Protein AF-A0A948WPV3-F1 (afdb_monomer)

Nearest PDB structures (foldseek):
  2olt-assembly2_A  TM=4.170E-01  e=4.384E+00  Shewanella oneidensis MR-1
  5ecf-assembly1_A  TM=3.163E-01  e=2.430E+00  Talaromyces marneffei PM1

Solvent-accessible surface area (backbone atoms only — not comparable to full-atom values): 19508 Å² total; per-residue (Å²): 136,88,86,90,82,91,84,85,91,80,91,82,87,90,84,83,90,87,88,86,89,85,87,89,80,89,80,90,82,91,86,89,85,90,83,78,91,76,59,74,67,59,58,54,51,53,50,52,51,53,50,50,51,52,51,52,53,50,49,48,50,52,52,52,52,50,51,57,51,49,56,49,52,53,47,45,52,52,51,38,49,50,50,51,32,51,45,50,50,40,48,29,60,67,26,31,45,51,50,52,32,55,47,58,44,75,39,75,49,75,80,59,49,75,70,51,47,54,53,54,48,51,53,34,33,54,50,30,48,50,46,37,49,56,57,73,68,51,76,72,50,84,85,42,50,70,22,48,57,33,45,50,51,24,37,46,32,41,30,52,29,46,46,53,39,60,69,34,44,72,46,35,65,49,74,62,71,64,10,56,50,30,27,46,51,44,16,54,36,42,48,31,28,48,48,20,34,48,39,31,65,73,41,17,49,50,44,50,48,49,49,32,56,77,69,70,55,75,95,76,80,77,63,84,73,64,46,54,92,53,77,62,50,53,36,38,52,46,45,17,47,31,66,59,42,68,57,62,69,96,59,79,78,74,87,74,51,75,52,70,44,79,74,48,41,25,48,70,94,41,73,59,59,65,86,90,52,86,75,84,77,92,78,67,85,88,68,58,74,48,68,35,34,29,27,73,14,76,46,69,47,61,65,45,74,49,71,49,76,48,73,52,92,100,51,80,68,47,77,51,78,49,73,40,58,64,42,48,49,70,36,75,93

Foldseek 3Di:
DDDDDDDDDDDDDDDDDDDDDDDDDDDDDDDDDDDDDDPPVVVVVVVVVVVVVVVVVVVCVVVVVVVVVLVVLLVLLQVLLVLLQVLQCCCQPVQLVVLVCLLQVVDPDVVPDLVVSLVSLVVSLVSLVVSLVSLVPRPARPQLVQLSVLSNLLSVLSSVLSVLLSVLLVQLLDDDPSVLVSLLVNLVSLVSQVVSLCSCVVTNQVSSVVVCVVSVNDDDDRHHHHSRPDPVSNDSQSSCVSSLHRPPPPDPDPPWDWDKDWPWKDKAPFTDDDPPDDDDDDDDPPIDIDIKMWTQIPAKDAQDKDKDWDDDVPDDIDIDIDTDGIHGHGRMD

Structure (mmCIF, N/CA/C/O backbone):
data_AF-A0A948WPV3-F1
#
_entry.id   AF-A0A948WPV3-F1
#
loop_
_atom_site.group_PDB
_atom_site.id
_atom_site.type_symbol
_atom_site.label_atom_id
_atom_site.label_alt_id
_atom_site.label_comp_id
_atom_site.label_asym_id
_atom_site.label_entity_id
_atom_site.label_seq_id
_atom_site.pdbx_PDB_ins_code
_atom_site.Cartn_x
_atom_site.Cartn_y
_atom_site.Cartn_z
_atom_site.occupancy
_atom_site.B_iso_or_equiv
_atom_site.auth_seq_id
_atom_site.auth_comp_id
_atom_site.auth_asym_id
_atom_site.auth_atom_id
_atom_site.pdbx_PDB_model_num
ATOM 1 N N . MET A 1 1 ? 52.196 40.355 58.216 1.00 42.22 1 MET A N 1
ATOM 2 C CA . MET A 1 1 ? 51.216 41.417 58.506 1.00 42.22 1 MET A CA 1
ATOM 3 C C . MET A 1 1 ? 49.856 40.768 58.689 1.00 42.22 1 MET A C 1
ATOM 5 O O . MET A 1 1 ? 49.489 39.931 57.879 1.00 42.22 1 MET A O 1
ATOM 9 N N . SER A 1 2 ? 49.205 41.126 59.789 1.00 43.62 2 SER A N 1
ATOM 10 C CA . SER A 1 2 ? 47.799 40.942 60.186 1.00 43.62 2 SER A CA 1
ATOM 11 C C . SER A 1 2 ? 46.820 41.495 59.115 1.00 43.62 2 SER A C 1
ATOM 13 O O . SER A 1 2 ? 47.286 42.209 58.234 1.00 43.62 2 SER A O 1
ATOM 15 N N . PHE A 1 3 ? 45.499 41.281 59.076 1.00 45.06 3 PHE A N 1
ATOM 16 C CA . PHE A 1 3 ? 44.446 41.107 60.091 1.00 45.06 3 PHE A CA 1
ATOM 17 C C . PHE A 1 3 ? 43.184 40.488 59.417 1.00 45.06 3 PHE A C 1
ATOM 19 O O . PHE A 1 3 ? 43.083 40.488 58.193 1.00 45.06 3 PHE A O 1
ATOM 26 N N . PHE A 1 4 ? 42.273 39.976 60.249 1.00 52.91 4 PHE A N 1
ATOM 27 C CA . PHE A 1 4 ? 41.043 39.195 60.013 1.00 52.91 4 PHE A CA 1
ATOM 28 C C . PHE A 1 4 ? 39.819 39.959 59.454 1.00 52.91 4 PHE A C 1
ATOM 30 O O . PHE A 1 4 ? 39.732 41.168 59.649 1.00 52.91 4 PHE A O 1
ATOM 37 N N . ASP A 1 5 ? 38.879 39.206 58.855 1.00 53.09 5 ASP A N 1
ATOM 38 C CA . ASP A 1 5 ? 37.412 39.183 59.133 1.00 53.09 5 ASP A CA 1
ATOM 39 C C . ASP A 1 5 ? 36.814 37.973 58.350 1.00 53.09 5 ASP A C 1
ATOM 41 O O . ASP A 1 5 ? 36.962 37.922 57.127 1.00 53.09 5 ASP A O 1
ATOM 45 N N . ASP A 1 6 ? 36.510 36.820 58.977 1.00 51.66 6 ASP A N 1
ATOM 46 C CA . ASP A 1 6 ? 35.225 36.376 59.599 1.00 51.66 6 ASP A CA 1
ATOM 47 C C . ASP A 1 6 ? 33.995 36.526 58.668 1.00 51.66 6 ASP A C 1
ATOM 49 O O . ASP A 1 6 ? 33.767 37.594 58.115 1.00 51.66 6 ASP A O 1
ATOM 53 N N . ASP A 1 7 ? 33.096 35.563 58.417 1.00 54.47 7 ASP A N 1
ATOM 54 C CA . ASP A 1 7 ? 32.836 34.174 58.849 1.00 54.47 7 ASP A CA 1
ATOM 55 C C . ASP A 1 7 ? 31.730 33.616 57.880 1.00 54.47 7 ASP A C 1
ATOM 57 O O . ASP A 1 7 ? 31.002 34.423 57.282 1.00 54.47 7 ASP A O 1
ATOM 61 N N . PRO A 1 8 ? 31.548 32.294 57.652 1.00 55.16 8 PRO A N 1
ATOM 62 C CA . PRO A 1 8 ? 30.578 31.752 56.689 1.00 55.16 8 PRO A CA 1
ATOM 63 C C . PRO A 1 8 ? 29.197 31.441 57.306 1.00 55.16 8 PRO A C 1
ATOM 65 O O . PRO A 1 8 ? 29.086 30.982 58.438 1.00 55.16 8 PRO A O 1
ATOM 68 N N . THR A 1 9 ? 28.115 31.631 56.538 1.00 55.09 9 THR A N 1
ATOM 69 C CA . THR A 1 9 ? 26.740 31.333 56.986 1.00 55.09 9 THR A CA 1
ATOM 70 C C . THR A 1 9 ? 26.322 29.887 56.695 1.00 55.09 9 THR A C 1
ATOM 72 O O . THR A 1 9 ? 26.228 29.453 55.547 1.00 55.09 9 THR A O 1
ATOM 75 N N . GLU A 1 10 ? 26.062 29.162 57.786 1.00 49.12 10 GLU A N 1
ATOM 76 C CA . GLU A 1 10 ? 25.533 27.799 57.877 1.00 49.12 10 GLU A CA 1
ATOM 77 C C . GLU A 1 10 ? 24.000 27.697 57.724 1.00 49.12 10 GLU A C 1
ATOM 79 O O . GLU A 1 10 ? 23.241 28.659 57.844 1.00 49.12 10 GLU A O 1
ATOM 84 N N . ILE A 1 11 ? 23.572 26.456 57.482 1.00 49.47 11 ILE A N 1
ATOM 85 C CA . ILE A 1 11 ? 22.208 25.937 57.336 1.00 49.47 11 ILE A CA 1
ATOM 86 C C . ILE A 1 11 ? 21.489 25.884 58.696 1.00 49.47 11 ILE A C 1
ATOM 88 O O . ILE A 1 11 ? 22.010 25.297 59.642 1.00 49.47 11 ILE A O 1
ATOM 92 N N . THR A 1 12 ? 20.232 26.345 58.761 1.00 54.16 12 THR A N 1
ATOM 93 C CA . THR A 1 12 ? 19.400 26.247 59.979 1.00 54.16 12 THR A CA 1
ATOM 94 C C . THR A 1 12 ? 18.030 25.605 59.708 1.00 54.16 12 THR A C 1
ATOM 96 O O . THR A 1 12 ? 17.251 26.140 58.917 1.00 54.16 12 THR A O 1
ATOM 99 N N . PRO A 1 13 ? 17.666 24.502 60.393 1.00 57.12 13 PRO A N 1
ATOM 100 C CA . PRO A 1 13 ? 16.287 24.025 60.533 1.00 57.12 13 PRO A CA 1
ATOM 101 C C . PRO A 1 13 ? 15.665 24.505 61.863 1.00 57.12 13 PRO A C 1
ATOM 103 O O . PRO A 1 13 ? 16.404 24.744 62.819 1.00 57.12 13 PRO A O 1
ATOM 106 N N . PRO A 1 14 ? 14.323 24.565 61.999 1.00 63.50 14 PRO A N 1
ATOM 107 C CA . PRO A 1 14 ? 13.728 24.571 63.343 1.00 63.50 14 PRO A CA 1
ATOM 108 C C . PRO A 1 14 ? 12.709 23.436 63.636 1.00 63.50 14 PRO A C 1
ATOM 110 O O . PRO A 1 14 ? 11.985 23.000 62.735 1.00 63.50 14 PRO A O 1
ATOM 113 N N . PRO A 1 15 ? 12.612 22.965 64.906 1.00 50.34 15 PRO A N 1
ATOM 114 C CA . PRO A 1 15 ? 11.778 21.835 65.329 1.00 50.34 15 PRO A CA 1
ATOM 115 C C . PRO A 1 15 ? 10.502 22.186 66.149 1.00 50.34 15 PRO A C 1
ATOM 117 O O . PRO A 1 15 ? 10.288 23.303 66.600 1.00 50.34 15 PRO A O 1
ATOM 120 N N . ARG A 1 16 ? 9.680 21.131 66.318 1.00 49.19 16 ARG A N 1
ATOM 121 C CA . ARG A 1 16 ? 8.534 20.768 67.209 1.00 49.19 16 ARG A CA 1
ATOM 122 C C . ARG A 1 16 ? 7.940 21.719 68.297 1.00 49.19 16 ARG A C 1
ATOM 124 O O . ARG A 1 16 ? 8.638 22.204 69.171 1.00 49.19 16 ARG A O 1
ATOM 131 N N . LYS A 1 17 ? 6.583 21.732 68.301 1.00 44.31 17 LYS A N 1
ATOM 132 C CA . LYS A 1 17 ? 5.504 21.896 69.341 1.00 44.31 17 LYS A CA 1
ATOM 133 C C . LYS A 1 17 ? 5.849 22.307 70.795 1.00 44.31 17 LYS A C 1
ATOM 135 O O . LYS A 1 17 ? 6.720 21.692 71.398 1.00 44.31 17 LYS A O 1
ATOM 140 N N . PRO A 1 18 ? 4.984 23.134 71.439 1.00 50.62 18 PRO A N 1
ATOM 141 C CA . PRO A 1 18 ? 4.143 22.669 72.584 1.00 50.62 18 PRO A CA 1
ATOM 142 C C . PRO A 1 18 ? 2.747 23.380 72.680 1.00 50.62 18 PRO A C 1
ATOM 144 O O . PRO A 1 18 ? 2.559 24.446 72.114 1.00 50.62 18 PRO A O 1
ATOM 147 N N . ALA A 1 19 ? 1.644 22.761 73.139 1.00 41.91 19 ALA A N 1
ATOM 148 C CA . ALA A 1 19 ? 1.075 22.615 74.503 1.00 41.91 19 ALA A CA 1
ATOM 149 C C . ALA A 1 19 ? -0.280 23.355 74.688 1.00 41.91 19 ALA A C 1
ATOM 151 O O . ALA A 1 19 ? -0.564 24.374 74.073 1.00 41.91 19 ALA A O 1
ATOM 152 N N . ARG A 1 20 ? -1.135 22.757 75.527 1.00 48.97 20 ARG A N 1
ATOM 153 C CA . ARG A 1 20 ? -2.556 23.043 75.820 1.00 48.97 20 ARG A CA 1
ATOM 154 C C . ARG A 1 20 ? -2.728 24.092 76.934 1.00 48.97 20 ARG A C 1
ATOM 156 O O . ARG A 1 20 ? -1.905 24.097 77.845 1.00 48.97 20 ARG A O 1
ATOM 163 N N . PRO A 1 21 ? -3.872 24.806 76.997 1.00 51.94 21 PRO A N 1
ATOM 164 C CA . PR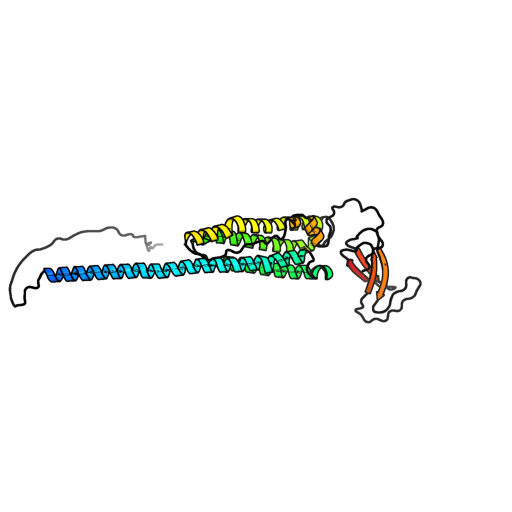O A 1 21 ? -4.414 25.220 78.300 1.00 51.94 21 PRO A CA 1
ATOM 165 C C . PRO A 1 21 ? -5.897 24.879 78.552 1.00 51.94 21 PRO A C 1
ATOM 167 O O . PRO A 1 21 ? -6.671 24.548 77.654 1.00 51.94 21 PRO A O 1
ATOM 170 N N . ARG A 1 22 ? -6.235 24.909 79.849 1.00 46.41 22 ARG A N 1
ATOM 171 C CA . ARG A 1 22 ? -7.498 24.554 80.521 1.00 46.41 22 ARG A CA 1
ATOM 172 C C . ARG A 1 22 ? -8.467 25.748 80.658 1.00 46.41 22 ARG A C 1
ATOM 174 O O . ARG A 1 22 ? -8.066 26.901 80.649 1.00 46.41 22 ARG A O 1
ATOM 181 N N . ARG A 1 23 ? -9.732 25.373 80.871 1.00 43.59 23 ARG A N 1
ATOM 182 C CA . ARG A 1 23 ? -10.968 26.104 81.233 1.00 43.59 23 ARG A CA 1
ATOM 183 C C . ARG A 1 23 ? -10.890 27.004 82.489 1.00 43.59 23 ARG A C 1
ATOM 185 O O . ARG A 1 23 ? -10.168 26.644 83.415 1.00 43.59 23 ARG A O 1
ATOM 192 N N . PRO A 1 24 ? -11.801 27.994 82.608 1.00 44.75 24 PRO A N 1
ATOM 193 C CA . PRO A 1 24 ? -12.445 28.344 83.883 1.00 44.75 24 PRO A CA 1
ATOM 194 C C . PRO A 1 24 ? -13.995 28.304 83.836 1.00 44.75 24 PRO A C 1
ATOM 196 O O . PRO A 1 24 ? -14.602 28.114 82.780 1.00 44.75 24 PRO A O 1
ATOM 199 N N . ALA A 1 25 ? -14.622 28.396 85.014 1.00 43.78 25 ALA A N 1
ATOM 200 C CA . ALA A 1 25 ? -16.044 28.173 85.303 1.00 43.78 25 ALA A CA 1
ATOM 201 C C . ALA A 1 25 ? -16.704 29.374 86.026 1.00 43.78 25 ALA A C 1
ATOM 203 O O . ALA A 1 25 ? -15.992 30.061 86.747 1.00 43.78 25 ALA A O 1
ATOM 204 N N . ALA A 1 26 ? -18.045 29.484 85.879 1.00 39.28 26 ALA A N 1
ATOM 205 C CA . ALA A 1 26 ? -19.067 30.223 86.674 1.00 39.28 26 ALA A CA 1
ATOM 206 C C . ALA A 1 26 ? -18.908 31.773 86.780 1.00 39.28 26 ALA A C 1
ATOM 208 O O . ALA A 1 26 ? -17.809 32.268 86.608 1.00 39.28 26 ALA A O 1
ATOM 209 N N . GLU A 1 27 ? -19.907 32.649 86.995 1.00 37.81 27 GLU A N 1
ATOM 210 C CA . GLU A 1 27 ? -21.271 32.589 87.561 1.00 37.81 27 GLU A CA 1
ATOM 211 C C . GLU A 1 27 ? -22.041 33.926 87.276 1.00 37.81 27 GLU A C 1
ATOM 213 O O . GLU A 1 27 ? -21.379 34.929 87.032 1.00 37.81 27 GLU A O 1
ATOM 218 N N . SER A 1 28 ? -23.396 33.890 87.306 1.00 40.31 28 SER A N 1
ATOM 219 C CA . SER A 1 28 ? -24.445 34.938 87.583 1.00 40.31 28 SER A CA 1
ATOM 220 C C . SER A 1 28 ? -24.371 36.367 86.947 1.00 40.31 28 SER A C 1
ATOM 222 O O . SER A 1 28 ? -23.320 36.973 86.853 1.00 40.31 28 SER A O 1
ATOM 224 N N . THR A 1 29 ? -25.436 37.069 86.491 1.00 35.75 29 THR A N 1
ATOM 225 C CA . THR A 1 29 ? -26.763 37.356 87.098 1.00 35.75 29 THR A CA 1
ATOM 226 C C . THR A 1 29 ? -27.734 38.075 86.102 1.00 35.75 29 THR A C 1
ATOM 228 O O . THR A 1 29 ? -27.287 38.880 85.295 1.00 35.75 29 THR A O 1
ATOM 231 N N . ALA A 1 30 ? -29.044 37.763 86.203 1.00 39.53 30 ALA A N 1
ATOM 232 C CA . ALA A 1 30 ? -30.334 38.409 85.800 1.00 39.53 30 ALA A CA 1
ATOM 233 C C . ALA A 1 30 ? -30.395 39.678 84.892 1.00 39.53 30 ALA A C 1
ATOM 235 O O . ALA A 1 30 ? -29.709 40.659 85.138 1.00 39.53 30 ALA A O 1
ATOM 236 N N . THR A 1 31 ? -31.268 39.800 83.872 1.00 37.97 31 THR A N 1
ATOM 237 C CA . THR A 1 31 ? -32.741 40.090 83.868 1.00 37.97 31 THR A CA 1
ATOM 238 C C . THR A 1 31 ? -33.148 40.222 82.369 1.00 37.97 31 THR A C 1
ATOM 240 O O . THR A 1 31 ? -32.361 40.765 81.608 1.00 37.97 31 THR A O 1
ATOM 243 N N . GLY A 1 32 ? -34.205 39.660 81.760 1.00 35.03 32 GLY A N 1
ATOM 244 C CA . GLY A 1 32 ? -35.658 39.773 81.955 1.00 35.03 32 GLY A CA 1
ATOM 245 C C . GLY A 1 32 ? -36.320 40.162 80.599 1.00 35.03 32 GLY A C 1
ATOM 246 O O . GLY A 1 32 ? -35.817 41.069 79.951 1.00 35.03 32 GLY A O 1
ATOM 247 N N . SER A 1 33 ? -37.428 39.498 80.199 1.00 34.88 33 SER A N 1
ATOM 248 C CA . SER A 1 33 ? -38.438 39.881 79.162 1.00 34.88 33 SER A CA 1
ATOM 249 C C . SER A 1 33 ? -38.627 38.967 77.921 1.00 34.88 33 SER A C 1
ATOM 251 O O . SER A 1 33 ? -38.074 39.213 76.856 1.00 34.88 33 SER A O 1
ATOM 253 N N . GLY A 1 34 ? -39.525 37.975 78.058 1.00 41.72 34 GLY A N 1
ATOM 254 C CA . GLY A 1 34 ? -40.727 37.801 77.213 1.00 41.72 34 GLY A CA 1
ATOM 255 C C . GLY A 1 34 ? -40.613 37.304 75.761 1.00 41.72 34 GLY A C 1
ATOM 256 O O . GLY A 1 34 ? -40.382 38.093 74.854 1.00 41.72 34 GLY A O 1
ATOM 257 N N . GLY A 1 35 ? -40.972 36.033 75.519 1.00 37.69 35 GLY A N 1
ATOM 258 C CA . GLY A 1 35 ? -41.381 35.569 74.183 1.00 37.69 35 GLY A CA 1
ATOM 259 C C . GLY A 1 35 ? -41.477 34.047 74.010 1.00 37.69 35 GLY A C 1
ATOM 260 O O . GLY A 1 35 ? -40.490 33.433 73.643 1.00 37.69 35 GLY A O 1
ATOM 261 N N . ALA A 1 36 ? -42.673 33.494 74.269 1.00 54.22 36 ALA A N 1
ATOM 262 C CA . ALA A 1 36 ? -43.286 32.221 73.821 1.00 54.22 36 ALA A CA 1
ATOM 263 C C . ALA A 1 36 ? -42.457 30.901 73.744 1.00 54.22 36 ALA A C 1
ATOM 265 O O . ALA A 1 36 ? -41.380 30.855 73.154 1.00 54.22 36 ALA A O 1
ATOM 266 N N . PRO A 1 37 ? -42.997 29.753 74.216 1.00 45.03 37 PRO A N 1
ATOM 267 C CA . PRO A 1 37 ? -42.363 28.457 73.993 1.00 45.03 37 PRO A CA 1
ATOM 268 C C . PRO A 1 37 ? -42.519 28.055 72.517 1.00 45.03 37 PRO A C 1
ATOM 270 O O . PRO A 1 37 ? -43.603 27.693 72.072 1.00 45.03 37 PRO A O 1
ATOM 273 N N . ALA A 1 38 ? -41.435 28.107 71.742 1.00 51.59 38 ALA A N 1
ATOM 274 C CA . ALA A 1 38 ? -41.389 27.438 70.448 1.00 51.59 38 ALA A CA 1
ATOM 275 C C . ALA A 1 38 ? -41.248 25.927 70.677 1.00 51.59 38 ALA A C 1
ATOM 277 O O . ALA A 1 38 ? -40.243 25.443 71.207 1.00 51.59 38 ALA A O 1
ATOM 278 N N . ASP A 1 39 ? -42.280 25.194 70.273 1.00 51.50 39 ASP A N 1
ATOM 279 C CA . ASP A 1 39 ? -42.344 23.741 70.243 1.00 51.50 39 ASP A CA 1
ATOM 280 C C . ASP A 1 39 ? -41.069 23.117 69.654 1.00 51.50 39 ASP A C 1
ATOM 282 O O . ASP A 1 39 ? -40.775 23.220 68.458 1.00 51.50 39 ASP A O 1
ATOM 286 N N . LYS A 1 40 ? -40.322 22.384 70.490 1.00 54.19 40 LYS A N 1
ATOM 287 C CA . LYS A 1 40 ? -39.132 21.607 70.086 1.00 54.19 40 LYS A CA 1
ATOM 288 C C . LYS A 1 40 ? -39.444 20.565 68.994 1.00 54.19 40 LYS A C 1
ATOM 290 O O . LYS A 1 40 ? -38.523 20.073 68.339 1.00 54.19 40 LYS A O 1
ATOM 295 N N . SER A 1 41 ? -40.721 20.247 68.769 1.00 52.19 41 SER A N 1
ATOM 296 C CA . SER A 1 41 ? -41.210 19.358 67.709 1.00 52.19 41 SER A CA 1
ATOM 297 C C . SER A 1 41 ? -41.248 20.021 66.322 1.00 52.19 41 SER A C 1
ATOM 299 O O . SER A 1 41 ? -40.977 19.346 65.327 1.00 52.19 41 SER A O 1
ATOM 301 N N . GLN A 1 42 ? -41.475 21.338 66.213 1.00 50.12 42 GLN A N 1
ATOM 302 C CA . GLN A 1 42 ? -41.494 22.031 64.913 1.00 50.12 42 GLN A CA 1
ATOM 303 C C . GLN A 1 42 ? -40.085 22.294 64.356 1.00 50.12 42 GLN A C 1
ATOM 305 O O . GLN A 1 42 ? -39.874 22.197 63.146 1.00 50.12 42 GLN A O 1
ATOM 310 N N . ALA A 1 43 ? -39.094 22.549 65.217 1.00 55.53 43 ALA A N 1
ATOM 311 C CA . ALA A 1 43 ? -37.708 22.771 64.790 1.00 55.53 43 ALA A CA 1
ATOM 312 C C . ALA A 1 43 ? -37.041 21.494 64.237 1.00 55.53 43 ALA A C 1
ATOM 314 O O . ALA A 1 43 ? -36.371 21.547 63.205 1.00 55.53 43 ALA A O 1
ATOM 315 N N . ARG A 1 44 ? -37.285 20.329 64.860 1.00 59.31 44 ARG A N 1
ATOM 316 C CA . ARG A 1 44 ? -36.784 19.031 64.362 1.00 59.31 44 ARG A CA 1
ATOM 317 C C . ARG A 1 44 ? -37.462 18.601 63.062 1.00 59.31 44 ARG A C 1
ATOM 319 O O . ARG A 1 44 ? -36.798 18.053 62.189 1.00 59.31 44 ARG A O 1
ATOM 326 N N . THR A 1 45 ? -38.749 18.906 62.899 1.00 61.16 45 THR A N 1
ATOM 327 C CA . THR A 1 45 ? -39.490 18.605 61.663 1.00 61.16 45 THR A CA 1
ATOM 328 C C . THR A 1 45 ? -38.990 19.457 60.491 1.00 61.16 45 THR A C 1
ATOM 330 O O . THR A 1 45 ? -38.772 18.936 59.401 1.00 61.16 45 THR A O 1
ATOM 333 N N . ARG A 1 46 ? -38.692 20.746 60.714 1.00 59.69 46 ARG A N 1
ATOM 334 C CA . ARG A 1 46 ? -38.074 21.611 59.689 1.00 59.69 46 ARG A CA 1
ATOM 335 C C . ARG A 1 46 ? -36.631 21.210 59.361 1.00 59.69 46 ARG A C 1
ATOM 337 O O . ARG A 1 46 ? -36.244 21.285 58.199 1.00 59.69 46 ARG A O 1
ATOM 344 N N . GLN A 1 47 ? -35.859 20.727 60.339 1.00 59.41 47 GLN A N 1
ATOM 345 C CA . GLN A 1 47 ? -34.525 20.160 60.093 1.00 59.41 47 GLN A CA 1
ATOM 346 C C . GLN A 1 47 ? -34.571 18.852 59.290 1.00 59.41 47 GLN A C 1
ATOM 348 O O . GLN A 1 47 ? -33.736 18.665 58.410 1.00 59.41 47 GLN A O 1
ATOM 353 N N . LEU A 1 48 ? -35.553 17.978 59.534 1.00 60.91 48 LEU A N 1
ATOM 354 C CA . LEU A 1 48 ? -35.743 16.748 58.754 1.00 60.91 48 LEU A CA 1
ATOM 355 C C . LEU A 1 48 ? -36.138 17.036 57.299 1.00 60.91 48 LEU A C 1
ATOM 357 O O . LEU A 1 48 ? -35.603 16.408 56.389 1.00 60.91 48 LEU A O 1
ATOM 361 N N . ILE A 1 49 ? -37.011 18.021 57.066 1.00 68.38 49 ILE A N 1
ATOM 362 C CA . ILE A 1 49 ? -37.405 18.438 55.710 1.00 68.38 49 ILE A CA 1
ATOM 363 C C . ILE A 1 49 ? -36.220 19.077 54.969 1.00 68.38 49 ILE A C 1
ATOM 365 O O . ILE A 1 49 ? -35.960 18.726 53.821 1.00 68.38 49 ILE A O 1
ATOM 369 N N . ALA A 1 50 ? -35.454 19.958 55.622 1.00 65.31 50 ALA A N 1
ATOM 370 C CA . ALA A 1 50 ? -34.270 20.574 55.019 1.00 65.31 50 ALA A CA 1
ATOM 371 C C . ALA A 1 50 ? -33.169 19.546 54.695 1.00 65.31 50 ALA A C 1
ATOM 373 O O . ALA A 1 50 ? -32.553 19.623 53.632 1.00 65.31 50 ALA A O 1
ATOM 374 N N . ALA A 1 51 ? -32.958 18.550 55.564 1.00 71.00 51 ALA A N 1
ATOM 375 C CA . ALA A 1 51 ? -32.036 17.447 55.301 1.00 71.00 51 ALA A CA 1
ATOM 376 C C . ALA A 1 51 ? -32.506 16.573 54.123 1.00 71.00 51 ALA A C 1
ATOM 378 O O . ALA A 1 51 ? -31.700 16.219 53.266 1.00 71.00 51 ALA A O 1
ATOM 379 N N . GLY A 1 52 ? -33.809 16.283 54.035 1.00 76.25 52 GLY A N 1
ATOM 380 C CA . GLY A 1 52 ? -34.399 15.546 52.914 1.00 76.25 52 GLY A CA 1
ATOM 381 C C . GLY A 1 52 ? -34.244 16.275 51.576 1.00 76.25 52 GLY A C 1
ATOM 382 O O . GLY A 1 52 ? -33.792 15.674 50.604 1.00 76.25 52 GLY A O 1
ATOM 383 N N . VAL A 1 53 ? -34.532 17.582 51.531 1.00 82.25 53 VAL A N 1
ATOM 384 C CA . VAL A 1 53 ? -34.330 18.410 50.328 1.00 82.25 53 VAL A CA 1
ATOM 385 C C . VAL A 1 53 ? -32.852 18.458 49.942 1.00 82.25 53 VAL A C 1
ATOM 387 O O . VAL A 1 53 ? -32.539 18.289 48.770 1.00 82.25 53 VAL A O 1
ATOM 390 N N . GLY A 1 54 ? -31.939 18.609 50.906 1.00 80.81 54 GLY A N 1
ATOM 391 C CA . GLY A 1 54 ? -30.497 18.579 50.648 1.00 80.81 54 GLY A CA 1
ATOM 392 C C . GLY A 1 54 ? -30.020 17.258 50.038 1.00 80.81 54 GLY A C 1
ATOM 393 O O . GLY A 1 54 ? -29.249 17.274 49.082 1.00 80.81 54 GLY A O 1
ATOM 394 N N . ILE A 1 55 ? -30.521 16.119 50.527 1.00 85.00 55 ILE A N 1
ATOM 395 C CA . ILE A 1 55 ? -30.205 14.792 49.974 1.00 85.00 55 ILE A CA 1
ATOM 396 C C . ILE A 1 55 ? -30.758 14.644 48.554 1.00 85.00 55 ILE A C 1
ATOM 398 O O . ILE A 1 55 ? -30.039 14.189 47.670 1.00 85.00 55 ILE A O 1
ATOM 402 N N . VAL A 1 56 ? -32.001 15.061 48.305 1.00 83.56 56 VAL A N 1
ATOM 403 C CA . VAL A 1 56 ? -32.602 15.005 46.962 1.00 83.56 56 VAL A CA 1
ATOM 404 C C . VAL A 1 56 ? -31.841 15.898 45.980 1.00 83.56 56 VAL A C 1
ATOM 406 O O . VAL A 1 56 ? -31.549 15.472 44.867 1.00 83.56 56 VAL A O 1
ATOM 409 N N . LEU A 1 57 ? -31.457 17.106 46.392 1.00 82.81 57 LEU A N 1
ATOM 410 C CA . LEU A 1 57 ? -30.698 18.046 45.564 1.00 82.81 57 LEU A CA 1
ATOM 411 C C . LEU A 1 57 ? -29.281 17.516 45.281 1.00 82.81 57 LEU A C 1
ATOM 413 O O . LEU A 1 57 ? -28.808 17.600 44.152 1.00 82.81 57 LEU A O 1
ATOM 417 N N . LEU A 1 58 ? -28.641 16.875 46.263 1.00 81.44 58 LEU A N 1
ATOM 418 C CA . LEU A 1 58 ? -27.355 16.197 46.096 1.00 81.44 58 LEU A CA 1
ATOM 419 C C . LEU A 1 58 ? -27.460 15.000 45.139 1.00 81.44 58 LEU A C 1
ATOM 421 O O . LEU A 1 58 ? -26.604 14.843 44.271 1.00 81.44 58 LEU A O 1
ATOM 425 N N . LEU A 1 59 ? -28.522 14.195 45.231 1.00 80.88 59 LEU A N 1
ATOM 426 C CA . LEU A 1 59 ? -28.784 13.114 44.279 1.00 80.88 59 LEU A CA 1
ATOM 427 C C . LEU A 1 59 ? -29.028 13.661 42.867 1.00 80.88 59 LEU A C 1
ATOM 429 O O . LEU A 1 59 ? -28.448 13.140 41.920 1.00 80.88 59 LEU A O 1
ATOM 433 N N . LEU A 1 60 ? -29.806 14.737 42.710 1.00 78.75 60 LEU A N 1
ATOM 434 C 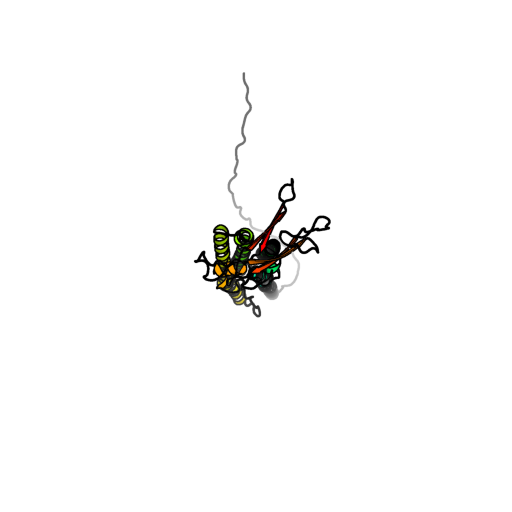CA . LEU A 1 60 ? -30.019 15.389 41.412 1.00 78.75 60 LEU A CA 1
ATOM 435 C C . LEU A 1 60 ? -28.720 15.946 40.820 1.00 78.75 60 LEU A C 1
ATOM 437 O O . LEU A 1 60 ? -28.506 15.816 39.619 1.00 78.75 60 LEU A O 1
ATOM 441 N N . ILE A 1 61 ? -27.830 16.512 41.641 1.00 78.62 61 ILE A N 1
ATOM 442 C CA . ILE A 1 61 ? -26.504 16.957 41.191 1.00 78.62 61 ILE A CA 1
ATOM 443 C C . ILE A 1 61 ? -25.660 15.755 40.755 1.00 78.62 61 ILE A C 1
ATOM 445 O O . ILE A 1 61 ? -25.087 15.786 39.669 1.00 78.62 61 ILE A O 1
ATOM 449 N N . ILE A 1 62 ? -25.608 14.676 41.545 1.00 75.62 62 ILE A N 1
ATOM 450 C CA . ILE A 1 62 ? -24.840 13.472 41.193 1.00 75.62 62 ILE A CA 1
ATOM 451 C C . ILE A 1 62 ? -25.365 12.860 39.893 1.00 75.62 62 ILE A C 1
ATOM 453 O O . ILE A 1 62 ? -24.574 12.623 38.983 1.00 75.62 62 ILE A O 1
ATOM 457 N N . PHE A 1 63 ? -26.675 12.631 39.771 1.00 75.06 63 PHE A N 1
ATOM 458 C CA . PHE A 1 63 ? -27.274 12.024 38.580 1.00 75.06 63 PHE A CA 1
ATOM 459 C C . PHE A 1 63 ? -27.262 12.961 37.367 1.00 75.06 63 PHE A C 1
ATOM 461 O O . PHE A 1 63 ? -27.023 12.494 36.257 1.00 75.06 63 PHE A O 1
ATOM 468 N N . GLY A 1 64 ? -27.433 14.271 37.558 1.00 68.81 64 GLY A N 1
ATOM 469 C CA . GLY A 1 64 ? -27.341 15.267 36.488 1.00 68.81 64 GLY A CA 1
ATOM 470 C C . GLY A 1 64 ? -25.923 15.395 35.924 1.00 68.81 64 GLY A C 1
ATOM 471 O O . GLY A 1 64 ? -25.736 15.413 34.707 1.00 68.81 64 GLY A O 1
ATOM 472 N N . VAL A 1 65 ? -24.904 15.395 36.793 1.00 69.94 65 VAL A N 1
ATOM 473 C CA . VAL A 1 65 ? -23.491 15.412 36.381 1.00 69.94 65 VAL A CA 1
ATOM 474 C C . VAL A 1 65 ? -23.095 14.081 35.728 1.00 69.94 65 VAL A C 1
ATOM 476 O O . VAL A 1 65 ? -22.457 14.098 34.675 1.00 69.94 65 VAL A O 1
ATOM 479 N N . LYS A 1 66 ? -23.529 12.929 36.273 1.00 65.00 66 LYS A N 1
ATOM 480 C CA . LYS A 1 66 ? -23.307 11.606 35.652 1.00 65.00 66 LYS A CA 1
ATOM 481 C C . LYS A 1 66 ? -23.975 11.488 34.281 1.00 65.00 66 LYS A C 1
ATOM 483 O O . LYS A 1 66 ? -23.360 10.945 33.368 1.00 65.00 66 LYS A O 1
ATOM 488 N N . GLY A 1 67 ? -25.181 12.036 34.124 1.00 60.72 67 GLY A N 1
ATOM 489 C CA . GLY A 1 67 ? -25.907 12.074 32.855 1.00 60.72 67 GLY A CA 1
ATOM 490 C C . GLY A 1 67 ? -25.118 12.804 31.767 1.00 60.72 67 GLY A C 1
ATOM 491 O O . GLY A 1 67 ? -24.825 12.212 30.732 1.00 60.72 67 GLY A O 1
ATOM 492 N N . CYS A 1 68 ? -24.658 14.031 32.038 1.00 62.84 68 CYS A N 1
ATOM 493 C CA . CYS A 1 68 ? -23.843 14.805 31.090 1.00 62.84 68 CYS A CA 1
ATOM 494 C C . CYS A 1 68 ? -22.465 14.182 30.794 1.00 62.84 68 CYS A C 1
ATOM 496 O O . CYS A 1 68 ? -21.967 14.294 29.673 1.00 62.84 68 CYS A O 1
ATOM 498 N N . LEU A 1 69 ? -21.825 13.548 31.782 1.00 67.00 69 LEU A N 1
ATOM 499 C CA . LEU A 1 69 ? -20.542 12.862 31.586 1.00 67.00 69 LEU A CA 1
ATOM 500 C C . LEU A 1 69 ? -20.698 11.601 30.728 1.00 67.00 69 LEU A C 1
ATOM 502 O O . LEU A 1 69 ? -19.880 11.376 29.840 1.00 67.00 69 LEU A O 1
ATOM 506 N N . SER A 1 70 ? -21.763 10.825 30.940 1.00 73.88 70 SER A N 1
ATOM 507 C CA . SER A 1 70 ? -22.027 9.600 30.175 1.00 73.88 70 SER A CA 1
ATOM 508 C C . SER A 1 70 ? -22.291 9.879 28.694 1.00 73.88 70 SER A C 1
ATOM 510 O O . SER A 1 70 ? -21.670 9.256 27.839 1.00 73.88 70 SER A O 1
ATOM 512 N N . SER A 1 71 ? -23.094 10.901 28.378 1.00 80.50 71 SER A N 1
ATOM 513 C CA . SER A 1 71 ? -23.376 11.287 26.992 1.00 80.50 71 SER A CA 1
ATOM 514 C C . SER A 1 71 ? -22.142 11.817 26.256 1.00 80.50 71 SER A C 1
ATOM 516 O O . SER A 1 71 ? -21.992 11.595 25.058 1.00 80.50 71 SER A O 1
ATOM 518 N N . ARG A 1 72 ? -21.233 12.508 26.962 1.00 84.44 72 ARG A N 1
ATOM 519 C CA . ARG A 1 72 ? -19.963 12.976 26.377 1.00 84.44 72 ARG A CA 1
ATOM 520 C C . ARG A 1 72 ? -18.988 11.828 26.134 1.00 84.44 72 ARG A C 1
ATOM 522 O O . ARG A 1 72 ? -18.332 11.821 25.099 1.00 84.44 72 ARG A O 1
ATOM 529 N N . ALA A 1 73 ? -18.902 10.875 27.061 1.00 87.88 73 ALA A N 1
ATOM 530 C CA . ALA A 1 73 ? -18.057 9.694 26.909 1.00 87.88 73 ALA A CA 1
ATOM 531 C C . ALA A 1 73 ? -18.535 8.812 25.745 1.00 87.88 73 ALA A C 1
ATOM 533 O O . ALA A 1 73 ? -17.737 8.455 24.883 1.00 87.88 73 ALA A O 1
ATOM 534 N N . GLU A 1 74 ? -19.841 8.548 25.662 1.00 92.44 74 GLU A N 1
ATOM 535 C CA . GLU A 1 74 ? -20.440 7.842 24.525 1.00 92.44 74 GLU A CA 1
ATOM 536 C C . GLU A 1 74 ? -20.184 8.584 23.204 1.00 92.44 74 GLU A C 1
ATOM 538 O O . GLU A 1 74 ? -19.789 7.964 22.216 1.00 92.44 74 GLU A O 1
ATOM 543 N N . GLY A 1 75 ? -20.355 9.911 23.186 1.00 93.50 75 GLY A N 1
ATOM 544 C CA . GLY A 1 75 ? -20.044 10.743 22.022 1.00 93.50 75 GLY A CA 1
ATOM 545 C C . GLY A 1 75 ? -18.590 10.596 21.569 1.00 93.50 75 GLY A C 1
ATOM 546 O O . GLY A 1 75 ? -18.345 10.317 20.400 1.00 93.50 75 GLY A O 1
ATOM 547 N N . ALA A 1 76 ? -17.636 10.675 22.500 1.00 95.62 76 ALA A N 1
ATOM 548 C CA . ALA A 1 76 ? -16.213 10.527 22.203 1.00 95.62 76 ALA A CA 1
ATOM 549 C C . ALA A 1 76 ? -15.863 9.142 21.629 1.00 95.62 76 ALA A C 1
ATOM 551 O O . ALA A 1 76 ? -15.049 9.050 20.713 1.00 95.62 76 ALA A O 1
ATOM 552 N N . LEU A 1 77 ? -16.494 8.067 22.118 1.00 96.94 77 LEU A N 1
ATOM 553 C CA . LEU A 1 77 ? -16.303 6.716 21.576 1.00 96.94 77 LEU A CA 1
ATOM 554 C C . LEU A 1 77 ? -16.831 6.592 20.138 1.00 96.94 77 LEU A C 1
ATOM 556 O O . LEU A 1 77 ? -16.151 6.028 19.278 1.00 96.94 77 LEU A O 1
ATOM 560 N N . LYS A 1 78 ? -18.017 7.149 19.857 1.00 97.25 78 LYS A N 1
ATOM 561 C CA . LYS A 1 78 ? -18.594 7.176 18.501 1.00 97.25 78 LYS A CA 1
ATOM 562 C C . LYS A 1 78 ? -17.757 8.026 17.549 1.00 97.25 78 LYS A C 1
ATOM 564 O O . LYS A 1 78 ? -17.511 7.618 16.416 1.00 97.25 78 LYS A O 1
ATOM 569 N N . ASP A 1 79 ? -17.313 9.192 18.007 1.00 97.38 79 ASP A N 1
ATOM 570 C CA . ASP A 1 79 ? -16.477 10.106 17.231 1.00 97.38 79 ASP A CA 1
ATOM 571 C C . ASP A 1 79 ? -15.133 9.465 16.894 1.00 97.38 79 ASP A C 1
ATOM 573 O O . ASP A 1 79 ? -14.724 9.487 15.734 1.00 97.38 79 ASP A O 1
ATOM 577 N N . TYR A 1 80 ? -14.496 8.817 17.871 1.00 98.06 80 TYR A N 1
ATOM 578 C CA . TYR A 1 80 ? -13.285 8.038 17.652 1.00 98.06 80 TYR A CA 1
ATOM 579 C C . TYR A 1 80 ? -13.507 6.946 16.596 1.00 98.06 80 TYR A C 1
ATOM 581 O O . TYR A 1 80 ? -12.812 6.938 15.583 1.00 98.06 80 TYR A O 1
ATOM 589 N N . ASN A 1 81 ? -14.522 6.085 16.756 1.00 98.06 81 ASN A N 1
ATOM 590 C CA . ASN A 1 81 ? -14.815 5.025 15.783 1.00 98.06 81 ASN A CA 1
ATOM 591 C C . ASN A 1 81 ? -15.077 5.578 14.368 1.00 98.06 81 ASN A C 1
ATOM 593 O O . ASN A 1 81 ? -14.599 5.017 13.379 1.00 98.06 81 ASN A O 1
ATOM 597 N N . ARG A 1 82 ? -15.802 6.698 14.257 1.00 98.25 82 ARG A N 1
ATOM 598 C CA . ARG A 1 82 ? -16.064 7.369 12.976 1.00 98.25 82 ARG A CA 1
ATOM 599 C C . ARG A 1 82 ? -14.778 7.897 12.339 1.00 98.25 82 ARG A C 1
ATOM 601 O O . ARG A 1 82 ? -14.589 7.714 11.140 1.00 98.25 82 ARG A O 1
ATOM 608 N N . ASN A 1 83 ? -13.903 8.523 13.121 1.00 98.31 83 ASN A N 1
ATOM 609 C CA . ASN A 1 83 ? -12.645 9.074 12.622 1.00 98.31 83 ASN A CA 1
ATOM 610 C C . ASN A 1 83 ? -11.671 7.966 12.202 1.00 98.31 83 ASN A C 1
ATOM 612 O O . ASN A 1 83 ? -11.101 8.050 11.118 1.00 98.31 83 ASN A O 1
ATOM 616 N N . VAL A 1 84 ? -11.553 6.895 12.996 1.00 98.31 84 VAL A N 1
ATOM 617 C CA . VAL A 1 84 ? -10.782 5.698 12.621 1.00 98.31 84 VAL A CA 1
ATOM 618 C C . VAL A 1 84 ? -11.319 5.103 11.325 1.00 98.31 84 VAL A C 1
ATOM 620 O O . VAL A 1 84 ? -10.549 4.832 10.410 1.00 98.31 84 VAL A O 1
ATOM 623 N N . SER A 1 85 ? -12.641 4.957 11.207 1.00 98.00 85 SER A N 1
ATOM 624 C CA . SER A 1 85 ? -13.268 4.452 9.983 1.00 98.00 85 SER A CA 1
ATOM 625 C C . SER A 1 85 ? -12.958 5.338 8.774 1.00 98.00 85 SER A C 1
ATOM 627 O O . SER A 1 85 ? -12.697 4.822 7.694 1.00 98.00 85 SER A O 1
ATOM 629 N N . ALA A 1 86 ? -12.958 6.663 8.941 1.00 98.06 86 ALA A N 1
ATOM 630 C CA . ALA A 1 86 ? -12.609 7.592 7.871 1.00 98.06 86 ALA A CA 1
ATOM 631 C C . ALA A 1 86 ? -11.140 7.458 7.440 1.00 98.06 86 ALA A C 1
ATOM 633 O O . ALA A 1 86 ? -10.883 7.387 6.246 1.00 98.06 86 ALA A O 1
ATOM 634 N N . ILE A 1 87 ? -10.198 7.389 8.388 1.00 98.31 87 ILE A N 1
ATOM 635 C CA . ILE A 1 87 ? -8.762 7.231 8.094 1.00 98.31 87 ILE A CA 1
ATOM 636 C C . ILE A 1 87 ? -8.491 5.894 7.403 1.00 98.31 87 ILE A C 1
ATOM 638 O O . ILE A 1 87 ? -7.819 5.845 6.386 1.00 98.31 87 ILE A O 1
ATOM 642 N N . VAL A 1 88 ? -9.055 4.803 7.913 1.00 98.00 88 VAL A N 1
ATOM 643 C CA . VAL A 1 88 ? -8.843 3.463 7.347 1.00 98.00 88 VAL A CA 1
ATOM 644 C C . VAL A 1 88 ? -9.422 3.356 5.939 1.00 98.00 88 VAL A C 1
ATOM 646 O O . VAL A 1 88 ? -8.785 2.801 5.049 1.00 98.00 88 VAL A O 1
ATOM 649 N N . ASN A 1 89 ? -10.610 3.923 5.715 1.00 98.06 89 ASN A N 1
ATOM 650 C CA . ASN A 1 89 ? -11.185 3.984 4.376 1.00 98.06 89 ASN A CA 1
ATOM 651 C C . ASN A 1 89 ? -10.336 4.840 3.427 1.00 98.06 89 ASN A C 1
ATOM 653 O O . ASN A 1 89 ? -10.261 4.506 2.247 1.00 98.06 89 ASN A O 1
ATOM 657 N N . ASP A 1 90 ? -9.719 5.921 3.903 1.00 97.81 90 ASP A N 1
ATOM 658 C CA . ASP A 1 90 ? -8.809 6.741 3.097 1.00 97.81 90 ASP A CA 1
ATOM 659 C C . ASP A 1 90 ? -7.537 5.958 2.745 1.00 97.81 90 ASP A C 1
ATOM 661 O O . ASP A 1 90 ? -7.245 5.752 1.566 1.00 97.81 90 ASP A O 1
ATOM 665 N N . SER A 1 91 ? -6.900 5.351 3.748 1.00 98.25 91 SER A N 1
ATOM 666 C CA . SER A 1 91 ? -5.736 4.474 3.590 1.00 98.25 91 SER A CA 1
ATOM 667 C C . SER A 1 91 ? -5.999 3.331 2.601 1.00 98.25 91 SER A C 1
ATOM 669 O O . SER A 1 91 ? -5.156 2.993 1.773 1.00 98.25 91 SER A O 1
ATOM 671 N N . ASP A 1 92 ? -7.198 2.752 2.602 1.00 97.88 92 ASP A N 1
ATOM 672 C CA . ASP A 1 92 ? -7.526 1.650 1.698 1.00 97.88 92 ASP A CA 1
ATOM 673 C C . ASP A 1 92 ? -7.911 2.109 0.282 1.00 97.88 92 ASP A C 1
ATOM 675 O O . ASP A 1 92 ? -7.711 1.362 -0.680 1.00 97.88 92 ASP A O 1
ATOM 679 N N . ASN A 1 93 ? -8.527 3.286 0.123 1.00 96.38 93 ASN A N 1
ATOM 680 C CA . ASN A 1 93 ? -9.107 3.726 -1.155 1.00 96.38 93 ASN A CA 1
ATOM 681 C C . ASN A 1 93 ? -8.286 4.789 -1.888 1.00 96.38 93 ASN A C 1
ATOM 683 O O . ASN A 1 93 ? -8.323 4.811 -3.114 1.00 96.38 93 ASN A O 1
ATOM 687 N N . GLN A 1 94 ? -7.574 5.648 -1.166 1.00 94.94 94 GLN A N 1
ATOM 688 C CA . GLN A 1 94 ? -6.753 6.730 -1.716 1.00 94.94 94 GLN A CA 1
ATOM 689 C C . GLN A 1 94 ? -5.256 6.425 -1.652 1.00 94.94 94 GLN A C 1
ATOM 691 O O . GLN A 1 94 ? -4.486 7.010 -2.410 1.00 94.94 94 GLN A O 1
ATOM 696 N N . VAL A 1 95 ? -4.840 5.479 -0.804 1.00 97.00 95 VAL A N 1
ATOM 697 C CA . VAL A 1 95 ? -3.430 5.085 -0.686 1.00 97.00 95 VAL A CA 1
ATOM 698 C C . VAL A 1 95 ? -3.199 3.696 -1.283 1.00 97.00 95 VAL A C 1
ATOM 700 O O . VAL A 1 95 ? -2.582 3.575 -2.341 1.00 97.00 95 VAL A O 1
ATOM 703 N N . ALA A 1 96 ? -3.724 2.638 -0.658 1.00 96.75 96 ALA A N 1
ATOM 704 C CA . ALA A 1 96 ? -3.411 1.261 -1.037 1.00 96.75 96 ALA A CA 1
ATOM 705 C C . ALA A 1 96 ? -3.910 0.897 -2.445 1.00 96.75 96 ALA A C 1
ATOM 707 O O . ALA A 1 96 ? -3.133 0.402 -3.260 1.00 96.75 96 ALA A O 1
ATOM 708 N N . LYS A 1 97 ? -5.183 1.162 -2.774 1.00 94.00 97 LYS A N 1
ATOM 709 C CA . LYS A 1 97 ? -5.723 0.858 -4.114 1.00 94.00 97 LYS A CA 1
ATOM 710 C C . LYS A 1 97 ? -4.934 1.552 -5.236 1.00 94.00 97 LYS A C 1
ATOM 712 O O . LYS A 1 97 ? -4.388 0.829 -6.068 1.00 94.00 97 LYS A O 1
ATOM 717 N N . PRO A 1 98 ? -4.759 2.891 -5.227 1.00 91.62 98 PRO A N 1
ATOM 718 C CA . PRO A 1 98 ? -3.951 3.566 -6.238 1.00 91.62 98 PRO A CA 1
ATOM 719 C C . PRO A 1 98 ? -2.514 3.050 -6.294 1.00 91.62 98 PRO A C 1
ATOM 721 O O . PRO A 1 98 ? -1.970 2.887 -7.379 1.00 91.62 98 PRO A O 1
ATOM 724 N N . PHE A 1 99 ? -1.904 2.726 -5.151 1.00 94.00 99 PHE A N 1
ATOM 725 C CA . PHE A 1 99 ? -0.547 2.180 -5.111 1.00 94.00 99 PHE A CA 1
ATOM 726 C C . PHE A 1 99 ? -0.431 0.874 -5.900 1.00 94.00 99 PHE A C 1
ATOM 728 O O . PHE A 1 99 ? 0.431 0.739 -6.771 1.00 94.00 99 PHE A O 1
ATOM 735 N N . PHE A 1 100 ? -1.323 -0.079 -5.627 1.00 92.12 100 PHE A N 1
ATOM 736 C CA . PHE A 1 100 ? -1.322 -1.370 -6.308 1.00 92.12 100 PHE A CA 1
ATOM 737 C C . PHE A 1 100 ? -1.779 -1.274 -7.767 1.00 92.12 100 PHE A C 1
ATOM 739 O O . PHE A 1 100 ? -1.274 -2.028 -8.600 1.00 92.12 100 PHE A O 1
ATOM 746 N N . ASP A 1 101 ? -2.674 -0.342 -8.095 1.00 87.25 101 ASP A N 1
ATOM 747 C CA . ASP A 1 101 ? -3.096 -0.082 -9.473 1.00 87.25 101 ASP A CA 1
ATOM 748 C C . ASP A 1 101 ? -1.948 0.505 -10.307 1.00 87.25 101 ASP A C 1
ATOM 750 O O . ASP A 1 101 ? -1.718 0.069 -11.438 1.00 87.25 101 ASP A O 1
ATOM 754 N N . LEU A 1 102 ? -1.174 1.436 -9.738 1.00 84.44 102 LEU A N 1
ATOM 755 C CA . LEU A 1 102 ? 0.011 2.004 -10.384 1.00 84.44 102 LEU A CA 1
ATOM 756 C C . LEU A 1 102 ? 1.114 0.973 -10.571 1.00 84.44 102 LEU A C 1
ATOM 758 O O . LEU A 1 102 ? 1.675 0.878 -11.662 1.00 84.44 102 LEU A O 1
ATOM 762 N N . LEU A 1 103 ? 1.404 0.177 -9.538 1.00 83.25 103 LEU A N 1
ATOM 763 C CA . LEU A 1 103 ? 2.370 -0.908 -9.659 1.00 83.25 103 LEU A CA 1
ATOM 764 C C . LEU A 1 103 ? 1.923 -1.923 -10.710 1.00 83.25 103 LEU A C 1
ATOM 766 O O . LEU A 1 103 ? 2.738 -2.356 -11.510 1.00 83.25 103 LEU A O 1
ATOM 770 N N . GLY A 1 104 ? 0.641 -2.294 -10.723 1.00 74.88 104 GLY A N 1
ATOM 771 C CA . GLY A 1 104 ? 0.081 -3.331 -11.590 1.00 74.88 104 GLY A CA 1
ATOM 772 C C . GLY A 1 104 ? -0.087 -2.938 -13.057 1.00 74.88 104 GLY A C 1
ATOM 773 O O . GLY A 1 104 ? -0.579 -3.760 -13.830 1.00 74.88 104 GLY A O 1
ATOM 774 N N . GLY A 1 105 ? 0.276 -1.710 -13.438 1.00 64.38 105 GLY A N 1
ATOM 775 C CA . GLY A 1 105 ? 0.070 -1.182 -14.788 1.00 64.38 105 GLY A CA 1
ATOM 776 C C . GLY A 1 105 ? -1.392 -0.870 -15.128 1.00 64.38 105 GLY A C 1
ATOM 777 O O . GLY A 1 105 ? -1.740 -0.748 -16.300 1.00 64.38 105 GLY A O 1
ATOM 778 N N . GLY A 1 106 ? -2.258 -0.749 -14.116 1.00 43.72 106 GLY A N 1
ATOM 779 C CA . GLY A 1 106 ? -3.664 -0.353 -14.261 1.00 43.72 106 GLY A CA 1
ATOM 780 C C . GLY A 1 106 ? -3.861 1.146 -14.523 1.00 43.72 106 GLY A C 1
ATOM 781 O O . GLY A 1 106 ? -4.955 1.562 -14.900 1.00 43.72 106 GLY A O 1
ATOM 782 N N . GLY A 1 107 ? -2.807 1.953 -14.364 1.00 42.84 107 GLY A N 1
ATOM 783 C CA . GLY A 1 107 ? -2.757 3.363 -14.754 1.00 42.84 107 GLY A CA 1
ATOM 784 C C . GLY A 1 107 ? -1.896 3.597 -16.000 1.00 42.84 107 GLY A C 1
ATOM 785 O O . GLY A 1 107 ? -1.005 2.811 -16.315 1.00 42.84 107 GLY A O 1
ATOM 786 N N . ALA A 1 108 ? -2.115 4.727 -16.681 1.00 38.06 108 ALA A N 1
ATOM 787 C CA . ALA A 1 108 ? -1.405 5.156 -17.898 1.00 38.06 108 ALA A CA 1
ATOM 788 C C . ALA A 1 108 ? 0.146 5.160 -17.809 1.00 38.06 108 ALA A C 1
ATOM 790 O O . ALA A 1 108 ? 0.815 5.247 -18.838 1.00 38.06 108 ALA A O 1
ATOM 791 N N . ALA A 1 109 ? 0.716 4.995 -16.609 1.00 40.00 109 ALA A N 1
ATOM 792 C CA . ALA A 1 109 ? 2.148 4.932 -16.319 1.00 40.00 109 ALA A CA 1
ATOM 793 C C . ALA A 1 109 ? 2.902 3.792 -17.036 1.00 40.00 109 ALA A C 1
ATOM 795 O O . ALA A 1 109 ? 4.101 3.923 -17.284 1.00 40.00 109 ALA A O 1
ATOM 796 N N . SER A 1 110 ? 2.233 2.703 -17.441 1.00 43.12 110 SER A N 1
ATOM 797 C CA . SER A 1 110 ? 2.882 1.650 -18.247 1.00 43.12 110 SER A CA 1
ATOM 798 C C . SER A 1 110 ? 3.240 2.100 -19.671 1.00 43.12 110 SER A C 1
ATOM 800 O O . SER A 1 110 ? 4.069 1.457 -20.312 1.00 43.12 110 SER A O 1
ATOM 802 N N . ALA A 1 111 ? 2.671 3.211 -20.160 1.00 39.31 111 ALA A N 1
ATOM 803 C CA . ALA A 1 111 ? 2.935 3.751 -21.496 1.00 39.31 111 ALA A CA 1
ATOM 804 C C . ALA A 1 111 ? 3.869 4.984 -21.501 1.00 39.31 111 ALA A C 1
ATOM 806 O O . ALA A 1 111 ? 4.424 5.323 -22.548 1.00 39.31 111 ALA A O 1
ATOM 807 N N . THR A 1 112 ? 4.082 5.647 -20.356 1.00 37.16 112 THR A N 1
ATOM 808 C CA . THR A 1 112 ? 4.737 6.971 -20.263 1.00 37.16 112 THR A CA 1
ATOM 809 C C . THR A 1 112 ? 5.985 7.024 -19.369 1.00 37.16 112 THR A C 1
ATOM 811 O O . THR A 1 112 ? 6.289 8.054 -18.787 1.00 37.16 112 THR A O 1
ATOM 814 N N . GLY A 1 113 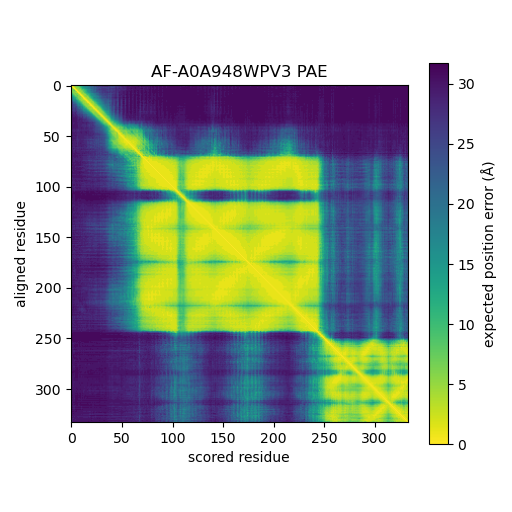? 6.802 5.968 -19.323 1.00 45.53 113 GLY A N 1
ATOM 815 C CA . GLY A 1 113 ? 8.177 6.044 -18.795 1.00 45.53 113 GLY A CA 1
ATOM 816 C C . GLY A 1 113 ? 8.325 6.163 -17.263 1.00 45.53 113 GLY A C 1
ATOM 817 O O . GLY A 1 113 ? 7.440 6.608 -16.540 1.00 45.53 113 GLY A O 1
ATOM 818 N N . GLY A 1 114 ? 9.491 5.749 -16.749 1.00 54.09 114 GLY A N 1
ATOM 819 C CA . GLY A 1 114 ? 9.740 5.554 -15.308 1.00 54.09 114 GLY A CA 1
ATOM 820 C C . GLY A 1 114 ? 9.606 6.795 -14.413 1.00 54.09 114 GLY A C 1
ATOM 821 O O . GLY A 1 114 ? 9.284 6.656 -13.235 1.00 54.09 114 GLY A O 1
ATOM 822 N N . ASN A 1 115 ? 9.777 8.007 -14.955 1.00 60.62 115 ASN A N 1
ATOM 823 C CA . ASN A 1 115 ? 9.666 9.245 -14.173 1.00 60.62 115 ASN A CA 1
ATOM 824 C C . ASN A 1 115 ? 8.233 9.530 -13.692 1.00 60.62 115 ASN A C 1
ATOM 826 O O . ASN A 1 115 ? 8.066 10.117 -12.626 1.00 60.62 115 ASN A O 1
ATOM 830 N N . ASP A 1 116 ? 7.212 9.124 -14.450 1.00 70.88 116 ASP A N 1
ATOM 831 C CA . ASP A 1 116 ? 5.807 9.379 -14.108 1.00 70.88 116 ASP A CA 1
ATOM 832 C C . ASP A 1 116 ? 5.354 8.495 -12.930 1.00 70.88 116 ASP A C 1
ATOM 834 O O . ASP A 1 116 ? 4.777 8.978 -11.955 1.00 70.88 116 ASP A O 1
ATOM 838 N N . LEU A 1 117 ? 5.753 7.216 -12.943 1.00 77.25 117 LEU A N 1
ATOM 839 C CA . LEU A 1 117 ? 5.491 6.278 -11.846 1.00 77.25 117 LEU A CA 1
ATOM 840 C C . LEU A 1 117 ? 6.097 6.758 -10.519 1.00 77.25 117 LEU A C 1
ATOM 842 O O . LEU A 1 117 ? 5.442 6.704 -9.480 1.00 77.25 117 LEU A O 1
ATOM 846 N N . GLN A 1 118 ? 7.339 7.250 -10.546 1.00 80.62 118 GLN A N 1
ATOM 847 C CA . GLN A 1 118 ? 8.017 7.713 -9.336 1.00 80.62 118 GLN A CA 1
ATOM 848 C C . GLN A 1 118 ? 7.339 8.952 -8.733 1.00 80.62 118 GLN A C 1
ATOM 850 O O . GLN A 1 118 ? 7.231 9.060 -7.512 1.00 80.62 118 GLN A O 1
ATOM 855 N N . VAL A 1 119 ? 6.862 9.885 -9.562 1.00 86.19 119 VAL A N 1
ATOM 856 C CA . VAL A 1 119 ? 6.117 11.062 -9.087 1.00 86.19 119 VAL A CA 1
ATOM 857 C C . VAL A 1 119 ? 4.795 10.641 -8.448 1.00 86.19 119 VAL A C 1
ATOM 859 O O . VAL A 1 119 ? 4.497 11.078 -7.338 1.00 86.19 119 VAL A O 1
ATOM 862 N N . GLN A 1 120 ? 4.033 9.762 -9.100 1.00 87.50 120 GLN A N 1
ATOM 863 C CA . GLN A 1 120 ? 2.736 9.317 -8.586 1.00 87.50 120 GLN A CA 1
ATOM 864 C C . GLN A 1 120 ? 2.876 8.507 -7.289 1.00 87.50 120 GLN A C 1
ATOM 866 O O . GLN A 1 120 ? 2.143 8.738 -6.330 1.00 87.50 120 GLN A O 1
ATOM 871 N N . ILE A 1 121 ? 3.875 7.626 -7.191 1.00 89.50 121 ILE A N 1
ATOM 872 C CA . ILE A 1 121 ? 4.132 6.880 -5.951 1.00 89.50 121 ILE A CA 1
ATOM 873 C C . ILE A 1 121 ? 4.609 7.803 -4.823 1.00 89.50 121 ILE A C 1
ATOM 875 O O . ILE A 1 121 ? 4.216 7.613 -3.674 1.00 89.50 121 ILE A O 1
ATOM 879 N N . ASN A 1 122 ? 5.370 8.858 -5.127 1.00 91.12 122 ASN A N 1
ATOM 880 C CA . ASN A 1 122 ? 5.705 9.873 -4.127 1.00 91.12 122 ASN A CA 1
ATOM 881 C C . ASN A 1 122 ? 4.471 10.633 -3.615 1.00 91.12 122 ASN A C 1
ATOM 883 O O . ASN A 1 122 ? 4.427 10.973 -2.436 1.00 91.12 122 ASN A O 1
ATOM 887 N N . GLN A 1 123 ? 3.463 10.885 -4.455 1.00 93.00 123 GLN A N 1
ATOM 888 C CA . GLN A 1 123 ? 2.201 11.490 -4.006 1.00 93.00 123 GLN A CA 1
ATOM 889 C C . GLN A 1 123 ? 1.436 10.562 -3.058 1.00 93.00 123 GLN A C 1
ATOM 891 O O . GLN A 1 123 ? 0.946 11.006 -2.024 1.00 93.00 123 GLN A O 1
ATOM 896 N N . ILE A 1 124 ? 1.396 9.267 -3.369 1.00 95.44 124 ILE A N 1
ATOM 897 C CA . ILE A 1 124 ? 0.787 8.253 -2.501 1.00 95.44 124 ILE A CA 1
ATOM 898 C C . ILE A 1 124 ? 1.530 8.147 -1.170 1.00 95.44 124 ILE A C 1
ATOM 900 O O . ILE A 1 124 ? 0.894 8.051 -0.126 1.00 95.44 124 ILE A O 1
ATOM 904 N N . ARG A 1 125 ? 2.867 8.204 -1.188 1.00 96.19 125 ARG A N 1
ATOM 905 C CA . ARG A 1 125 ? 3.680 8.217 0.035 1.00 96.19 125 ARG A CA 1
ATOM 906 C C . ARG A 1 125 ? 3.276 9.369 0.956 1.00 96.19 125 ARG A C 1
ATOM 908 O O . ARG A 1 125 ? 3.091 9.155 2.145 1.00 96.19 125 ARG A O 1
ATOM 915 N N . LEU A 1 126 ? 3.100 10.569 0.400 1.00 96.38 126 LEU A N 1
ATOM 916 C CA . LEU A 1 126 ? 2.656 11.739 1.165 1.00 96.38 126 LEU A CA 1
ATOM 917 C C . LEU A 1 126 ? 1.237 11.565 1.726 1.00 96.38 126 LEU A C 1
ATOM 919 O O . LEU A 1 126 ? 0.971 12.001 2.840 1.00 96.38 126 LEU A O 1
ATOM 923 N N . ALA A 1 127 ? 0.334 10.922 0.982 1.00 97.06 127 ALA A N 1
ATOM 924 C CA . ALA A 1 127 ? -1.005 10.608 1.480 1.00 97.06 127 ALA A CA 1
ATOM 925 C C . ALA A 1 127 ? -0.968 9.580 2.628 1.00 97.06 127 ALA A C 1
ATOM 927 O O . ALA A 1 127 ? -1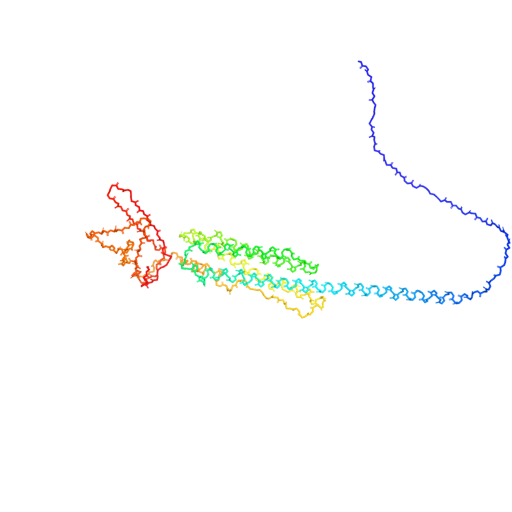.662 9.754 3.624 1.00 97.06 127 ALA A O 1
ATOM 928 N N . ALA A 1 128 ? -0.110 8.558 2.534 1.00 97.88 128 ALA A N 1
ATOM 929 C CA . ALA A 1 128 ? 0.100 7.589 3.611 1.00 97.88 128 ALA A CA 1
ATOM 930 C C . ALA A 1 128 ? 0.643 8.251 4.891 1.00 97.88 128 ALA A C 1
ATOM 932 O O . ALA A 1 128 ? 0.162 7.967 5.984 1.00 97.88 128 ALA A O 1
ATOM 933 N N . GLU A 1 129 ? 1.610 9.161 4.742 1.00 98.06 129 GLU A N 1
ATOM 934 C CA . GLU A 1 129 ? 2.187 9.953 5.837 1.00 98.06 129 GLU A CA 1
ATOM 935 C C . GLU A 1 129 ? 1.121 10.837 6.514 1.00 98.06 129 GLU A C 1
ATOM 937 O O . GLU A 1 129 ? 1.041 10.907 7.743 1.00 98.06 129 GLU A O 1
ATOM 942 N N . GLU A 1 130 ? 0.242 11.465 5.726 1.00 98.00 130 GLU A N 1
ATOM 943 C CA . GLU A 1 130 ? -0.879 12.249 6.254 1.00 98.00 130 GLU A CA 1
ATOM 944 C C . GLU A 1 130 ? -1.893 11.375 7.010 1.00 98.00 130 GLU A C 1
ATOM 946 O O . GLU A 1 130 ? -2.372 11.783 8.067 1.00 98.00 130 GLU A O 1
ATOM 951 N N . ASP A 1 131 ? -2.195 10.161 6.545 1.00 97.56 131 ASP A N 1
ATOM 952 C CA . ASP A 1 131 ? -3.072 9.232 7.270 1.00 97.56 131 ASP A CA 1
ATOM 953 C C . ASP A 1 131 ? -2.490 8.799 8.619 1.00 97.56 131 ASP A C 1
ATOM 955 O O . ASP A 1 131 ? -3.200 8.825 9.633 1.00 97.56 131 ASP A O 1
ATOM 959 N N . SER A 1 132 ? -1.201 8.449 8.658 1.00 97.81 132 SER A N 1
ATOM 960 C CA . SER A 1 132 ? -0.488 8.139 9.903 1.00 97.81 132 SER A CA 1
ATOM 961 C C . SER A 1 132 ? -0.527 9.319 10.873 1.00 97.81 132 SER A C 1
ATOM 963 O O . SER A 1 132 ? -0.849 9.158 12.054 1.00 97.81 132 SER A O 1
ATOM 965 N N . LYS A 1 133 ? -0.278 10.533 10.372 1.00 98.19 133 LYS A N 1
ATOM 966 C CA . LYS A 1 133 ? -0.331 11.756 11.175 1.00 98.19 133 LYS A CA 1
ATOM 967 C C . LYS A 1 133 ? -1.734 12.024 11.716 1.00 98.19 133 LYS A C 1
ATOM 969 O O . LYS A 1 133 ? -1.899 12.253 12.914 1.00 98.19 133 LYS A O 1
ATOM 974 N N . ARG A 1 134 ? -2.758 11.942 10.864 1.00 97.94 134 ARG A N 1
ATOM 975 C CA . ARG A 1 134 ? -4.162 12.105 11.266 1.00 97.94 134 ARG A CA 1
ATOM 976 C C . ARG A 1 134 ? -4.573 11.092 12.324 1.00 97.94 134 ARG A C 1
ATOM 978 O O . ARG A 1 134 ? -5.348 11.441 13.211 1.00 97.94 134 ARG A O 1
ATOM 985 N N . ALA A 1 135 ? -4.066 9.861 12.250 1.00 97.75 135 ALA A N 1
ATOM 986 C CA . ALA A 1 135 ? -4.293 8.854 13.278 1.00 97.75 135 ALA A CA 1
ATOM 987 C C . ALA A 1 135 ? -3.621 9.223 14.603 1.00 97.75 135 ALA A C 1
ATOM 989 O O . ALA A 1 135 ? -4.286 9.169 15.637 1.00 97.75 135 ALA A O 1
ATOM 990 N N . ALA A 1 136 ? -2.355 9.648 14.586 1.00 97.31 136 ALA A N 1
ATOM 991 C CA . ALA A 1 136 ? -1.621 10.061 15.785 1.00 97.31 136 ALA A CA 1
ATOM 992 C C . ALA A 1 136 ? -2.235 11.294 16.481 1.00 97.31 136 ALA A C 1
ATOM 994 O O . ALA A 1 136 ? -2.136 11.448 17.698 1.00 97.31 136 ALA A O 1
ATOM 995 N N . GLU A 1 137 ? -2.898 12.169 15.720 1.00 97.19 137 GLU A N 1
ATOM 996 C CA . GLU A 1 137 ? -3.555 13.382 16.223 1.00 97.19 137 GLU A CA 1
ATOM 997 C C . GLU A 1 137 ? -4.998 13.151 16.718 1.00 97.19 137 GLU A C 1
ATOM 999 O O . GLU A 1 137 ? -5.659 14.091 17.177 1.00 97.19 137 GLU A O 1
ATOM 1004 N N . LEU A 1 138 ? -5.516 11.917 16.662 1.00 96.75 138 LEU A N 1
ATOM 1005 C CA . LEU A 1 138 ? -6.860 11.615 17.150 1.00 96.75 138 LEU A CA 1
ATOM 1006 C C . LEU A 1 138 ? -7.011 11.930 18.643 1.00 96.75 138 LEU A C 1
ATOM 1008 O O . LEU A 1 138 ? -6.147 11.661 19.475 1.00 96.75 138 LEU A O 1
ATOM 1012 N N . SER A 1 139 ? -8.189 12.429 19.019 1.00 95.75 139 SER A N 1
ATOM 1013 C CA . SER A 1 139 ? -8.586 12.469 20.425 1.00 95.75 139 SER A CA 1
ATOM 1014 C C . SER A 1 139 ? -9.008 11.065 20.860 1.00 95.75 139 SER A C 1
ATOM 1016 O O . SER A 1 139 ? -10.084 10.596 20.493 1.00 95.75 139 SER A O 1
ATOM 1018 N N . VAL A 1 140 ? -8.138 10.380 21.605 1.00 97.12 140 VAL A N 1
ATOM 1019 C CA . VAL A 1 140 ? -8.311 8.966 21.968 1.00 97.12 140 VAL A CA 1
ATOM 1020 C C . VAL A 1 140 ? -8.990 8.833 23.336 1.00 97.12 140 VAL A C 1
ATOM 1022 O O . VAL A 1 140 ? -8.408 9.236 24.352 1.00 97.12 140 VAL A O 1
ATOM 1025 N N . PRO A 1 141 ? -10.193 8.230 23.417 1.00 95.88 141 PRO A N 1
ATOM 1026 C CA . PRO A 1 141 ? -10.793 7.850 24.691 1.00 95.88 141 PRO A CA 1
ATOM 1027 C C . PRO A 1 141 ? -9.875 6.907 25.479 1.00 95.88 141 PRO A C 1
ATOM 1029 O O . PRO A 1 141 ? -9.202 6.056 24.902 1.00 95.88 141 PRO A O 1
ATOM 1032 N N . GLY A 1 142 ? -9.857 7.026 26.810 1.00 93.00 142 GLY A N 1
ATOM 1033 C CA . GLY A 1 142 ? -8.940 6.256 27.661 1.00 93.00 142 GLY A CA 1
ATOM 1034 C C . GLY A 1 142 ? -8.997 4.741 27.428 1.00 93.00 142 GLY A C 1
ATOM 1035 O O . GLY A 1 142 ? -7.948 4.099 27.392 1.00 93.00 142 GLY A O 1
ATOM 1036 N N . ASP A 1 143 ? -10.195 4.215 27.181 1.00 92.56 143 ASP A N 1
ATOM 1037 C CA . ASP A 1 143 ? -10.453 2.788 26.959 1.00 92.56 143 ASP A CA 1
ATOM 1038 C C . ASP A 1 143 ? -10.147 2.330 25.518 1.00 92.56 143 ASP A C 1
ATOM 1040 O O . ASP A 1 143 ? -10.139 1.136 25.233 1.00 92.56 143 ASP A O 1
ATOM 1044 N N . MET A 1 144 ? -9.860 3.267 24.605 1.00 97.38 144 MET A N 1
ATOM 1045 C CA . MET A 1 144 ? -9.503 3.004 23.203 1.00 97.38 144 MET A CA 1
ATOM 1046 C C . MET A 1 144 ? -7.987 2.981 22.960 1.00 97.38 144 MET A C 1
ATOM 1048 O O . MET A 1 144 ? -7.557 2.706 21.843 1.00 97.38 144 MET A O 1
ATOM 1052 N N . ARG A 1 145 ? -7.144 3.231 23.975 1.00 97.25 145 ARG A N 1
ATOM 1053 C CA . ARG A 1 145 ? -5.678 3.331 23.797 1.00 97.25 145 ARG A CA 1
ATOM 1054 C C . ARG A 1 145 ? -5.052 2.092 23.161 1.00 97.25 145 ARG A C 1
ATOM 1056 O O . ARG A 1 145 ? -4.177 2.224 22.314 1.00 97.25 145 ARG A O 1
ATOM 1063 N N . SER A 1 146 ? -5.492 0.896 23.547 1.00 97.00 146 SER A N 1
ATOM 1064 C CA . SER A 1 146 ? -4.968 -0.340 22.958 1.00 97.00 146 SER A CA 1
ATOM 1065 C C . SER A 1 146 ? -5.370 -0.482 21.490 1.00 97.00 146 SER A C 1
ATOM 1067 O O . SER A 1 146 ? -4.553 -0.909 20.678 1.00 97.00 146 SER A O 1
ATOM 1069 N N . ALA A 1 147 ? -6.594 -0.092 21.123 1.00 97.75 147 ALA A N 1
ATOM 1070 C CA . ALA A 1 147 ? -7.003 -0.046 19.723 1.00 97.75 147 ALA A CA 1
ATOM 1071 C C . ALA A 1 147 ? -6.182 0.986 18.938 1.00 97.75 147 ALA A C 1
ATOM 1073 O O . ALA A 1 147 ? -5.697 0.674 17.855 1.00 97.75 147 ALA A O 1
ATOM 1074 N N . GLN A 1 148 ? -5.973 2.172 19.513 1.00 98.38 148 GLN A N 1
ATOM 1075 C CA . GLN A 1 148 ? -5.186 3.246 18.910 1.00 98.38 148 GLN A CA 1
ATOM 1076 C C . GLN A 1 148 ? -3.755 2.804 18.594 1.00 98.38 148 GLN A C 1
ATOM 1078 O O . GLN A 1 148 ? -3.297 2.980 17.474 1.00 98.38 148 GLN A O 1
ATOM 1083 N N . GLN A 1 149 ? -3.058 2.179 19.545 1.00 98.50 149 GLN A N 1
ATOM 1084 C CA . GLN A 1 149 ? -1.683 1.712 19.325 1.00 98.50 149 GLN A CA 1
ATOM 1085 C C . GLN A 1 149 ? -1.583 0.734 18.144 1.00 98.50 149 GLN A C 1
ATOM 1087 O O . GLN A 1 149 ? -0.630 0.775 17.371 1.00 98.50 149 GLN A O 1
ATOM 1092 N N . ASN A 1 150 ? -2.578 -0.144 17.986 1.00 98.56 150 ASN A N 1
ATOM 1093 C CA . ASN A 1 150 ? -2.619 -1.081 16.864 1.00 98.56 150 ASN A CA 1
ATOM 1094 C C . ASN A 1 150 ? -3.024 -0.397 15.548 1.00 98.56 150 ASN A C 1
ATOM 1096 O O . ASN A 1 150 ? -2.566 -0.816 14.486 1.00 98.56 150 ASN A O 1
ATOM 1100 N N . LEU A 1 151 ? -3.850 0.653 15.596 1.00 98.56 151 LEU A N 1
ATOM 1101 C CA . LEU A 1 151 ? -4.162 1.483 14.432 1.00 98.56 151 LEU A CA 1
ATOM 1102 C C . LEU A 1 151 ? -2.916 2.216 13.925 1.00 98.56 151 LEU A C 1
ATOM 1104 O O . LEU A 1 151 ? -2.623 2.141 12.737 1.00 98.56 151 LEU A O 1
ATOM 1108 N N . GLU A 1 152 ? -2.168 2.867 14.814 1.00 98.56 152 GLU A N 1
ATOM 1109 C CA . GLU A 1 152 ? -0.912 3.544 14.468 1.00 98.56 152 GLU A CA 1
ATOM 1110 C C . GLU A 1 152 ? 0.092 2.555 13.868 1.00 98.56 152 GLU A C 1
ATOM 1112 O O . GLU A 1 152 ? 0.632 2.804 12.796 1.00 98.56 152 GLU A O 1
ATOM 1117 N N . LEU A 1 153 ? 0.266 1.376 14.483 1.00 98.56 153 LEU A N 1
ATOM 1118 C CA . LEU A 1 153 ? 1.102 0.314 13.914 1.00 98.56 153 LEU A CA 1
ATOM 1119 C C . LEU A 1 153 ? 0.626 -0.113 12.516 1.00 98.56 153 LEU A C 1
ATOM 1121 O O . LEU A 1 153 ? 1.446 -0.315 11.625 1.00 98.56 153 LEU A O 1
ATOM 1125 N N . THR A 1 154 ? -0.686 -0.252 12.313 1.00 98.56 154 THR A N 1
ATOM 1126 C CA . THR A 1 154 ? -1.267 -0.612 11.008 1.00 98.56 154 THR A CA 1
ATOM 1127 C C . THR A 1 154 ? -0.887 0.412 9.938 1.00 98.56 154 THR A C 1
ATOM 1129 O O . THR A 1 154 ? -0.453 0.027 8.855 1.00 98.56 154 THR A O 1
ATOM 1132 N N . LEU A 1 155 ? -1.044 1.704 10.231 1.00 98.62 155 LEU A N 1
ATOM 1133 C CA . LEU A 1 155 ? -0.797 2.775 9.266 1.00 98.62 155 LEU A CA 1
ATOM 1134 C C . LEU A 1 155 ? 0.700 2.981 9.013 1.00 98.62 155 LEU A C 1
ATOM 1136 O O . LEU A 1 155 ? 1.098 3.036 7.852 1.00 98.62 155 LEU A O 1
ATOM 1140 N N . HIS A 1 156 ? 1.536 2.938 10.055 1.00 98.44 156 HIS A N 1
ATOM 1141 C CA . HIS A 1 156 ? 2.992 3.008 9.899 1.00 98.44 156 HIS A CA 1
ATOM 1142 C C . HIS A 1 156 ? 3.540 1.856 9.051 1.00 98.44 156 HIS A C 1
ATOM 1144 O O . HIS A 1 156 ? 4.367 2.088 8.177 1.00 98.44 156 HIS A O 1
ATOM 1150 N N . LEU A 1 157 ? 3.046 0.622 9.230 1.00 98.56 157 LEU A N 1
ATOM 1151 C CA . LEU A 1 157 ? 3.456 -0.506 8.381 1.00 98.56 157 LEU A CA 1
ATOM 1152 C C . LEU A 1 157 ? 3.183 -0.239 6.893 1.00 98.56 157 LEU A C 1
ATOM 1154 O O . LEU A 1 157 ? 3.984 -0.623 6.044 1.00 98.56 157 LEU A O 1
ATOM 1158 N N . ARG A 1 158 ? 2.062 0.412 6.564 1.00 98.19 158 ARG A N 1
ATOM 1159 C CA . ARG A 1 158 ? 1.709 0.760 5.178 1.00 98.19 158 ARG A CA 1
ATOM 1160 C C . ARG A 1 158 ? 2.574 1.902 4.657 1.00 98.19 158 ARG A C 1
ATOM 1162 O O . ARG A 1 158 ? 3.106 1.809 3.555 1.00 98.19 158 ARG A O 1
ATOM 1169 N N . GLU A 1 159 ? 2.727 2.957 5.446 1.00 97.94 159 GLU A N 1
ATOM 1170 C CA . GLU A 1 159 ? 3.542 4.125 5.114 1.00 97.94 159 GLU A CA 1
ATOM 1171 C C . GLU A 1 159 ? 5.011 3.756 4.866 1.00 97.94 159 GLU A C 1
ATOM 1173 O O . GLU A 1 159 ? 5.585 4.129 3.837 1.00 97.94 159 GLU A O 1
ATOM 1178 N N . GLU A 1 160 ? 5.616 2.990 5.776 1.00 97.69 160 GLU A N 1
ATOM 1179 C CA . GLU A 1 160 ? 7.007 2.552 5.666 1.00 97.69 160 GLU A CA 1
ATOM 1180 C C . GLU A 1 160 ? 7.210 1.669 4.432 1.00 97.69 160 GLU A C 1
ATOM 1182 O O . GLU A 1 160 ? 8.174 1.866 3.688 1.00 97.69 160 GLU A O 1
ATOM 1187 N N . ALA A 1 161 ? 6.277 0.751 4.160 1.00 97.50 161 ALA A N 1
ATOM 1188 C CA . ALA A 1 161 ? 6.330 -0.102 2.978 1.00 97.50 161 ALA A CA 1
ATOM 1189 C C . ALA A 1 161 ? 6.290 0.721 1.685 1.00 97.50 161 ALA A C 1
ATOM 1191 O O . ALA A 1 161 ? 7.121 0.528 0.799 1.00 97.50 161 ALA A O 1
ATOM 1192 N N . ILE A 1 162 ? 5.364 1.679 1.579 1.00 96.88 162 ILE A N 1
ATOM 1193 C CA . ILE A 1 162 ? 5.257 2.561 0.405 1.00 96.88 162 ILE A CA 1
ATOM 1194 C C . ILE A 1 162 ? 6.533 3.385 0.239 1.00 96.88 162 ILE A C 1
ATOM 1196 O O . ILE A 1 162 ? 7.044 3.506 -0.875 1.00 96.88 162 ILE A O 1
ATOM 1200 N N . THR A 1 163 ? 7.069 3.915 1.338 1.00 97.19 163 THR A N 1
ATOM 1201 C CA . THR A 1 163 ? 8.309 4.697 1.341 1.00 97.19 163 THR A CA 1
ATOM 1202 C C . THR A 1 163 ? 9.479 3.877 0.808 1.00 97.19 163 THR A C 1
ATOM 1204 O O . THR A 1 163 ? 10.141 4.295 -0.141 1.00 97.19 163 THR A O 1
ATOM 1207 N N . ARG A 1 164 ? 9.685 2.666 1.332 1.00 96.56 164 ARG A N 1
ATOM 1208 C CA . ARG A 1 164 ? 10.763 1.780 0.875 1.00 96.56 164 ARG A CA 1
ATOM 1209 C C . ARG A 1 164 ? 10.585 1.337 -0.567 1.00 96.56 164 ARG A C 1
ATOM 1211 O O . ARG A 1 164 ? 11.552 1.297 -1.324 1.00 96.56 164 ARG A O 1
ATOM 1218 N N . VAL A 1 165 ? 9.356 1.045 -0.991 1.00 93.56 165 VAL A N 1
ATOM 1219 C CA . VAL A 1 165 ? 9.089 0.728 -2.398 1.00 93.56 165 VAL A CA 1
ATOM 1220 C C . VAL A 1 165 ? 9.455 1.916 -3.286 1.00 93.56 165 VAL A C 1
ATOM 1222 O O . VAL A 1 165 ? 10.147 1.718 -4.283 1.00 93.56 165 VAL A O 1
ATOM 1225 N N . ALA A 1 166 ? 9.082 3.143 -2.912 1.00 91.56 166 ALA A N 1
ATOM 1226 C CA . ALA A 1 166 ? 9.427 4.350 -3.664 1.00 91.56 166 ALA A CA 1
ATOM 1227 C C . ALA A 1 166 ? 10.947 4.524 -3.858 1.00 91.56 166 ALA A C 1
ATOM 1229 O O . ALA A 1 166 ? 11.392 4.918 -4.939 1.00 91.56 166 ALA A O 1
ATOM 1230 N N . GLU A 1 167 ? 11.740 4.191 -2.838 1.00 93.06 167 GLU A N 1
ATOM 1231 C CA . GLU A 1 167 ? 13.207 4.230 -2.875 1.00 93.06 167 GLU A CA 1
ATOM 1232 C C . GLU A 1 167 ? 13.813 3.131 -3.762 1.00 93.06 167 GLU A C 1
ATOM 1234 O O . GLU A 1 167 ? 14.803 3.360 -4.461 1.00 93.06 167 GLU A O 1
ATOM 1239 N N . LEU A 1 168 ? 13.214 1.938 -3.760 1.00 91.44 168 LEU A N 1
ATOM 1240 C CA . LEU A 1 168 ? 13.694 0.776 -4.512 1.00 91.44 168 LEU A CA 1
ATOM 1241 C C . LEU A 1 168 ? 13.302 0.802 -5.992 1.00 91.44 168 LEU A C 1
ATOM 1243 O O . LEU A 1 168 ? 13.985 0.184 -6.814 1.00 91.44 168 LEU A O 1
ATOM 1247 N N . LEU A 1 169 ? 12.236 1.521 -6.351 1.00 87.25 169 LEU A N 1
ATOM 1248 C CA . LEU A 1 169 ? 11.690 1.569 -7.711 1.00 87.25 169 LEU A CA 1
ATOM 1249 C C . LEU A 1 169 ? 12.731 1.863 -8.801 1.00 87.25 169 LEU A C 1
ATOM 1251 O O . LEU A 1 169 ? 12.798 1.074 -9.746 1.00 87.25 169 LEU A O 1
ATOM 1255 N N . PRO A 1 170 ? 13.582 2.908 -8.703 1.00 84.88 170 PRO A N 1
ATOM 1256 C CA . PRO A 1 170 ? 14.557 3.198 -9.756 1.00 84.88 170 PRO A CA 1
ATOM 1257 C C . PRO A 1 170 ? 15.538 2.043 -9.991 1.00 84.88 170 PRO A C 1
ATOM 1259 O O . PRO A 1 170 ? 15.944 1.783 -11.122 1.00 84.88 170 PRO A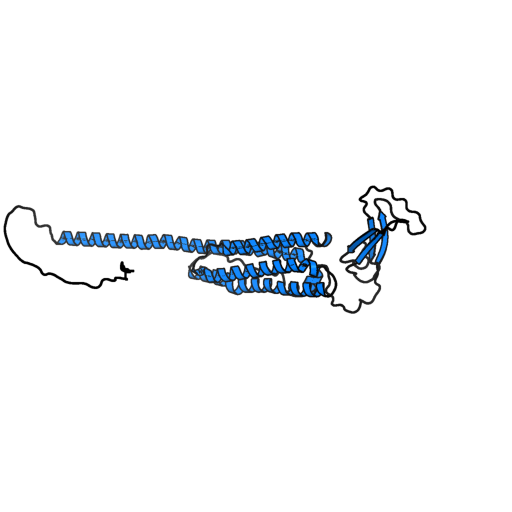 O 1
ATOM 1262 N N . LYS A 1 171 ? 15.906 1.323 -8.924 1.00 86.62 171 LYS A N 1
ATOM 1263 C CA . LYS A 1 171 ? 16.796 0.157 -8.991 1.00 86.62 171 LYS A CA 1
ATOM 1264 C C . LYS A 1 171 ? 16.069 -1.059 -9.569 1.00 86.62 171 LYS A C 1
ATOM 1266 O O . LYS A 1 171 ? 16.641 -1.759 -10.400 1.00 86.62 171 LYS A O 1
ATOM 1271 N N . ALA A 1 172 ? 14.817 -1.284 -9.173 1.00 84.62 172 ALA A N 1
ATOM 1272 C CA . ALA A 1 172 ? 13.983 -2.385 -9.656 1.00 84.62 172 ALA A CA 1
ATOM 1273 C C . ALA A 1 172 ? 13.612 -2.258 -11.144 1.00 84.62 172 ALA A C 1
ATOM 1275 O O . ALA A 1 172 ? 13.461 -3.271 -11.819 1.00 84.62 172 ALA A O 1
ATOM 1276 N N . GLN A 1 173 ? 13.521 -1.032 -11.667 1.00 79.75 173 GLN A N 1
ATOM 1277 C CA . GLN A 1 173 ? 13.329 -0.754 -13.097 1.00 79.75 173 GLN A CA 1
ATOM 1278 C C . GLN A 1 173 ? 14.613 -0.904 -13.935 1.00 79.75 173 GLN A C 1
ATOM 1280 O O . GLN A 1 173 ? 14.568 -0.791 -15.160 1.00 79.75 173 GLN A O 1
ATOM 1285 N N . GLY A 1 174 ? 15.764 -1.123 -13.294 1.00 72.62 174 GLY A N 1
ATOM 1286 C CA . GLY A 1 174 ? 17.038 -1.361 -13.965 1.00 72.62 174 GLY A CA 1
ATOM 1287 C C . GLY A 1 174 ? 17.179 -2.784 -14.521 1.00 72.62 174 GLY A C 1
ATOM 1288 O O . GLY A 1 174 ? 16.222 -3.545 -14.633 1.00 72.62 174 GLY A O 1
ATOM 1289 N N . THR A 1 175 ? 18.414 -3.176 -14.843 1.00 67.56 175 THR A N 1
ATOM 1290 C CA . THR A 1 175 ? 18.727 -4.508 -15.390 1.00 67.56 175 THR A CA 1
ATOM 1291 C C . THR A 1 175 ? 19.760 -5.259 -14.557 1.00 67.56 175 THR A C 1
ATOM 1293 O O . THR A 1 175 ? 20.628 -4.652 -13.928 1.00 67.56 175 THR A O 1
ATOM 1296 N N . GLY A 1 176 ? 19.731 -6.589 -14.645 1.00 74.00 176 GLY A N 1
ATOM 1297 C CA . GLY A 1 176 ? 20.709 -7.473 -14.012 1.00 74.00 176 GLY A CA 1
ATOM 1298 C C . GLY A 1 176 ? 20.439 -7.706 -12.526 1.00 74.00 176 GLY A C 1
ATOM 1299 O O . GLY A 1 176 ? 19.370 -7.390 -12.008 1.00 74.00 176 GLY A O 1
ATOM 1300 N N . GLN A 1 177 ? 21.437 -8.248 -11.830 1.00 74.69 177 GLN A N 1
ATOM 1301 C CA . GLN A 1 177 ? 21.282 -8.743 -10.459 1.00 74.69 177 GLN A CA 1
ATOM 1302 C C . GLN A 1 177 ? 20.802 -7.674 -9.464 1.00 74.69 177 GLN A C 1
ATOM 1304 O O . GLN A 1 177 ? 20.039 -7.975 -8.553 1.00 74.69 177 GLN A O 1
ATOM 1309 N N . GLY A 1 178 ? 21.191 -6.408 -9.654 1.00 78.00 178 GLY A N 1
ATOM 1310 C CA . GLY A 1 178 ? 20.718 -5.309 -8.809 1.00 78.00 178 GLY A CA 1
ATOM 1311 C C . GLY A 1 178 ? 19.204 -5.088 -8.897 1.00 78.00 178 GLY A C 1
ATOM 1312 O O . GLY A 1 178 ? 18.571 -4.837 -7.872 1.00 78.00 178 GLY A O 1
ATOM 1313 N N . ALA A 1 179 ? 18.623 -5.224 -10.091 1.00 80.94 179 ALA A N 1
ATOM 1314 C CA . ALA A 1 179 ? 17.183 -5.102 -10.293 1.00 80.94 179 ALA A CA 1
ATOM 1315 C C . ALA A 1 179 ? 16.432 -6.289 -9.680 1.00 80.94 179 ALA A C 1
ATOM 1317 O O . ALA A 1 179 ? 15.441 -6.092 -8.985 1.00 80.94 179 ALA A O 1
ATOM 1318 N N . GLU A 1 180 ? 16.954 -7.509 -9.843 1.00 79.25 180 GLU A N 1
ATOM 1319 C CA . GLU A 1 180 ? 16.387 -8.713 -9.220 1.00 79.25 180 GLU A CA 1
ATOM 1320 C C . GLU A 1 180 ? 16.366 -8.612 -7.689 1.00 79.25 180 GLU A C 1
ATOM 1322 O O . GLU A 1 180 ? 15.349 -8.910 -7.061 1.00 79.25 180 GLU A O 1
ATOM 1327 N N . THR A 1 181 ? 17.456 -8.142 -7.075 1.00 87.25 181 THR A N 1
ATOM 1328 C CA . THR A 1 181 ? 17.504 -7.903 -5.626 1.00 87.25 181 THR A CA 1
ATOM 1329 C C . THR A 1 181 ? 16.456 -6.879 -5.194 1.00 87.25 181 THR A C 1
ATOM 1331 O O . THR A 1 181 ? 15.722 -7.142 -4.248 1.00 87.25 181 THR A O 1
ATOM 1334 N N . ALA A 1 182 ? 16.331 -5.754 -5.905 1.00 89.25 182 ALA A N 1
ATOM 1335 C CA . ALA A 1 182 ? 15.349 -4.722 -5.567 1.00 89.25 182 ALA A CA 1
ATOM 1336 C C . ALA A 1 182 ? 13.900 -5.215 -5.715 1.00 89.25 182 ALA A C 1
ATOM 1338 O O . ALA A 1 182 ? 13.057 -4.915 -4.877 1.00 89.25 182 ALA A O 1
ATOM 1339 N N . VAL A 1 183 ? 13.606 -6.022 -6.738 1.00 88.00 183 VAL A N 1
ATOM 1340 C CA . VAL A 1 183 ? 12.294 -6.668 -6.907 1.00 88.00 183 VAL A CA 1
ATOM 1341 C C . VAL A 1 183 ? 11.979 -7.607 -5.738 1.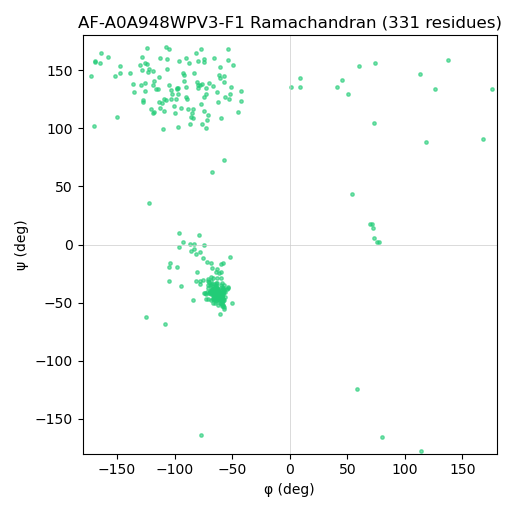00 88.00 183 VAL A C 1
ATOM 1343 O O . VAL A 1 183 ? 10.850 -7.617 -5.246 1.00 88.00 183 VAL A O 1
ATOM 1346 N N . ASN A 1 184 ? 12.962 -8.382 -5.271 1.00 89.81 184 ASN A N 1
ATOM 1347 C CA . ASN A 1 184 ? 12.792 -9.253 -4.106 1.00 89.81 184 ASN A CA 1
ATOM 1348 C C . ASN A 1 184 ? 12.568 -8.448 -2.817 1.00 89.81 184 ASN A C 1
ATOM 1350 O O . ASN A 1 184 ? 11.720 -8.824 -2.011 1.00 89.81 184 ASN A O 1
ATOM 1354 N N . GLU A 1 185 ? 13.290 -7.341 -2.637 1.00 94.25 185 GLU A N 1
ATOM 1355 C CA . GLU A 1 185 ? 13.109 -6.423 -1.506 1.00 94.25 185 GLU A CA 1
ATOM 1356 C C . GLU A 1 185 ? 11.699 -5.806 -1.523 1.00 94.25 185 GLU A C 1
ATOM 1358 O O . GLU A 1 185 ? 10.991 -5.890 -0.522 1.00 94.25 185 GLU A O 1
ATOM 1363 N N . ILE A 1 186 ? 11.224 -5.318 -2.677 1.00 93.69 186 ILE A N 1
ATOM 1364 C CA . ILE A 1 186 ? 9.851 -4.805 -2.847 1.00 93.69 186 ILE A CA 1
ATOM 1365 C C . ILE A 1 186 ? 8.806 -5.877 -2.508 1.00 93.69 186 ILE A C 1
ATOM 1367 O O . ILE A 1 186 ? 7.814 -5.582 -1.846 1.00 93.69 186 ILE A O 1
ATOM 1371 N N . ALA A 1 187 ? 9.010 -7.129 -2.930 1.00 91.88 187 ALA A N 1
ATOM 1372 C CA . ALA A 1 187 ? 8.110 -8.227 -2.572 1.00 91.88 187 ALA A CA 1
ATOM 1373 C C . ALA A 1 187 ? 8.103 -8.511 -1.058 1.00 91.88 187 ALA A C 1
ATOM 1375 O O . ALA A 1 187 ? 7.063 -8.876 -0.508 1.00 91.88 187 ALA A O 1
ATOM 1376 N N . GLY A 1 188 ? 9.239 -8.311 -0.384 1.00 93.81 188 GLY A N 1
ATOM 1377 C CA . GLY A 1 188 ? 9.336 -8.336 1.074 1.00 93.81 188 GLY A CA 1
ATOM 1378 C C . GLY A 1 188 ? 8.471 -7.258 1.726 1.00 93.81 188 GLY A C 1
ATOM 1379 O O . GLY A 1 188 ? 7.706 -7.565 2.636 1.00 93.81 188 GLY A O 1
ATOM 1380 N N . GLU A 1 189 ? 8.492 -6.033 1.201 1.00 96.81 189 GLU A N 1
ATOM 1381 C CA . GLU A 1 189 ? 7.671 -4.925 1.714 1.00 96.81 189 GLU A CA 1
ATOM 1382 C C . GLU A 1 189 ? 6.157 -5.174 1.554 1.00 96.81 189 GLU A C 1
ATOM 1384 O O . GLU A 1 189 ? 5.352 -4.703 2.356 1.00 96.81 189 GLU A O 1
ATOM 1389 N N . MET A 1 190 ? 5.730 -6.022 0.609 1.00 96.88 190 MET A N 1
ATOM 1390 C CA . MET A 1 190 ? 4.318 -6.437 0.504 1.00 96.88 190 MET A CA 1
ATOM 1391 C C . MET A 1 190 ? 3.827 -7.218 1.733 1.00 96.88 190 MET A C 1
ATOM 1393 O O . MET A 1 190 ? 2.622 -7.274 1.997 1.00 96.88 190 MET A O 1
ATOM 1397 N N . GLN A 1 191 ? 4.740 -7.804 2.515 1.00 96.62 191 GLN A N 1
ATOM 1398 C CA . GLN A 1 191 ? 4.402 -8.451 3.782 1.00 96.62 191 GLN A CA 1
ATOM 1399 C C . GLN A 1 191 ? 3.964 -7.442 4.845 1.00 96.62 191 GLN A C 1
ATOM 1401 O O . GLN A 1 191 ? 3.158 -7.802 5.699 1.00 96.62 191 GLN A O 1
ATOM 1406 N N . ALA A 1 192 ? 4.432 -6.194 4.789 1.00 97.88 192 ALA A N 1
ATOM 1407 C CA . ALA A 1 192 ? 4.013 -5.156 5.726 1.00 97.88 192 ALA A CA 1
ATOM 1408 C C . ALA A 1 192 ? 2.538 -4.776 5.519 1.00 97.88 192 ALA A C 1
ATOM 1410 O O . ALA A 1 192 ? 1.801 -4.655 6.495 1.00 97.88 192 ALA A O 1
ATOM 1411 N N . PHE A 1 193 ? 2.059 -4.721 4.270 1.00 98.12 193 PHE A N 1
ATOM 1412 C CA . PHE A 1 193 ? 0.628 -4.570 3.976 1.00 98.12 193 PHE A CA 1
ATOM 1413 C C . PHE A 1 193 ? -0.192 -5.736 4.539 1.00 98.12 193 PHE A C 1
ATOM 1415 O O . PHE A 1 193 ? -1.179 -5.512 5.240 1.00 98.12 193 PHE A O 1
ATOM 1422 N N . LEU A 1 194 ? 0.255 -6.982 4.329 1.00 97.94 194 LEU A N 1
ATOM 1423 C CA . LEU A 1 194 ? -0.399 -8.151 4.928 1.00 97.94 194 LEU A CA 1
ATOM 1424 C C . LEU A 1 194 ? -0.413 -8.075 6.460 1.00 97.94 194 LEU A C 1
ATOM 1426 O O . LEU A 1 194 ? -1.436 -8.344 7.086 1.00 97.94 194 LEU A O 1
ATOM 1430 N N . ALA A 1 195 ? 0.717 -7.720 7.069 1.00 98.31 195 ALA A N 1
ATOM 1431 C CA . ALA A 1 195 ? 0.830 -7.576 8.512 1.00 98.31 195 ALA A CA 1
ATOM 1432 C C . ALA A 1 195 ? -0.121 -6.490 9.027 1.00 98.31 195 ALA A C 1
ATOM 1434 O O . ALA A 1 195 ? -0.806 -6.722 10.019 1.00 98.31 195 ALA A O 1
ATOM 1435 N N . SER A 1 196 ? -0.232 -5.361 8.323 1.00 98.44 196 SER A N 1
ATOM 1436 C CA . SER A 1 196 ? -1.170 -4.288 8.657 1.00 98.44 196 SER A CA 1
ATOM 1437 C C . SER A 1 196 ? -2.625 -4.778 8.636 1.00 98.44 196 SER A C 1
ATOM 1439 O O . SER A 1 196 ? -3.368 -4.542 9.586 1.00 98.44 196 SER A O 1
ATOM 1441 N N . ASP A 1 197 ? -3.013 -5.566 7.629 1.00 98.38 197 ASP A N 1
ATOM 1442 C CA . ASP A 1 197 ? -4.367 -6.119 7.512 1.00 98.38 197 ASP A CA 1
ATOM 1443 C C . ASP A 1 197 ? -4.666 -7.122 8.642 1.00 98.38 197 ASP A C 1
ATOM 1445 O O . ASP A 1 197 ? -5.767 -7.157 9.205 1.00 98.38 197 ASP A O 1
ATOM 1449 N N . VAL A 1 198 ? -3.668 -7.921 9.033 1.00 98.25 198 VAL A N 1
ATOM 1450 C CA . VAL A 1 198 ? -3.775 -8.845 10.171 1.00 98.25 198 VAL A CA 1
ATOM 1451 C C . VAL A 1 198 ? -3.872 -8.076 11.490 1.00 98.25 198 VAL A C 1
ATOM 1453 O O . VAL A 1 198 ? -4.760 -8.364 12.289 1.00 98.25 198 VAL A O 1
ATOM 1456 N N . VAL A 1 199 ? -3.018 -7.081 11.735 1.00 98.50 199 VAL A N 1
ATOM 1457 C CA . VAL A 1 199 ? -3.075 -6.255 12.954 1.00 98.50 199 VAL A CA 1
ATOM 1458 C C . VAL A 1 199 ? -4.434 -5.566 13.058 1.00 98.50 199 VAL A C 1
ATOM 1460 O O . VAL A 1 199 ? -5.082 -5.641 14.105 1.00 98.50 199 VAL A O 1
ATOM 1463 N N . TYR A 1 200 ? -4.924 -4.979 11.967 1.00 98.56 200 TYR A N 1
ATOM 1464 C CA . TYR A 1 200 ? -6.214 -4.307 11.964 1.00 98.56 200 TYR A CA 1
ATOM 1465 C C . TYR A 1 200 ? -7.371 -5.262 12.279 1.00 98.56 200 TYR A C 1
ATOM 1467 O O . TYR A 1 200 ? -8.167 -5.009 13.188 1.00 98.56 200 TYR A O 1
ATOM 1475 N N . SER A 1 201 ? -7.444 -6.384 11.557 1.00 98.19 201 SER A N 1
ATOM 1476 C CA . SER A 1 201 ? -8.542 -7.349 11.689 1.00 98.19 201 SER A CA 1
ATOM 1477 C C . SER A 1 201 ? -8.523 -8.122 13.009 1.00 98.19 201 SER A C 1
ATOM 1479 O O . SER A 1 201 ? -9.586 -8.460 13.524 1.00 98.19 201 SER A O 1
ATOM 1481 N N . GLN A 1 202 ? -7.342 -8.395 13.574 1.00 98.06 202 GLN A N 1
ATOM 1482 C CA . GLN A 1 202 ? -7.194 -9.216 14.782 1.00 98.06 202 GLN A CA 1
ATOM 1483 C C . GLN A 1 202 ? -7.055 -8.401 16.073 1.00 98.06 202 GLN A C 1
ATOM 1485 O O . GLN A 1 202 ? -7.254 -8.948 17.162 1.00 98.06 202 GLN A O 1
ATOM 1490 N N . ARG A 1 203 ? -6.681 -7.118 15.987 1.00 97.88 203 ARG A N 1
ATOM 1491 C CA . ARG A 1 203 ? -6.462 -6.255 17.158 1.00 97.88 203 ARG A CA 1
ATOM 1492 C C . ARG A 1 203 ? -7.291 -4.987 17.099 1.00 97.88 203 ARG A C 1
ATOM 1494 O O . ARG A 1 203 ? -8.143 -4.809 17.961 1.00 97.88 203 ARG A O 1
ATOM 1501 N N . THR A 1 204 ? -7.086 -4.134 16.101 1.00 98.31 204 THR A N 1
ATOM 1502 C CA . THR A 1 204 ? -7.703 -2.799 16.068 1.00 98.31 204 THR A CA 1
ATOM 1503 C C . THR A 1 204 ? -9.229 -2.868 16.072 1.00 98.31 204 THR A C 1
ATOM 1505 O O . THR A 1 204 ? -9.861 -2.389 17.012 1.00 98.31 204 THR A O 1
ATOM 1508 N N . ALA A 1 205 ? -9.836 -3.507 15.068 1.00 98.06 205 ALA A N 1
ATOM 1509 C CA . ALA A 1 205 ? -11.291 -3.573 14.946 1.00 98.06 205 ALA A CA 1
ATOM 1510 C C . ALA A 1 205 ? -11.967 -4.333 16.112 1.00 98.06 205 ALA A C 1
ATOM 1512 O O . ALA A 1 205 ? -12.945 -3.814 16.657 1.00 98.06 205 ALA A O 1
ATOM 1513 N N . PRO A 1 206 ? -11.459 -5.498 16.571 1.00 98.19 206 PRO A N 1
ATOM 1514 C CA . PRO A 1 206 ? -12.031 -6.187 17.728 1.00 98.19 206 PRO A CA 1
ATOM 1515 C C . PRO A 1 206 ? -11.950 -5.391 19.032 1.00 98.19 206 PRO A C 1
ATOM 1517 O O . PRO A 1 206 ? -12.915 -5.394 19.789 1.00 98.19 206 PRO A O 1
ATOM 1520 N N . LEU A 1 207 ? -10.841 -4.688 19.293 1.00 98.19 207 LEU A N 1
ATOM 1521 C CA . LEU A 1 207 ? -10.708 -3.870 20.502 1.00 98.19 207 LEU A CA 1
ATOM 1522 C C . LEU A 1 207 ? -11.682 -2.689 20.483 1.00 98.19 207 LEU A C 1
ATOM 1524 O O . LEU A 1 207 ? -12.343 -2.441 21.483 1.00 98.19 207 LEU A O 1
ATOM 1528 N N . ILE A 1 208 ? -11.848 -2.018 19.335 1.00 97.88 208 ILE A N 1
ATOM 1529 C CA . ILE A 1 208 ? -12.872 -0.971 19.175 1.00 97.88 208 ILE A CA 1
ATOM 1530 C C . ILE A 1 208 ? -14.257 -1.543 19.464 1.00 97.88 208 ILE A C 1
ATOM 1532 O O . ILE A 1 208 ? -15.029 -0.943 20.211 1.00 97.88 208 ILE A O 1
ATOM 1536 N N . LYS A 1 209 ? -14.563 -2.716 18.897 1.00 97.50 209 LYS A N 1
ATOM 1537 C CA . LYS A 1 209 ? -15.844 -3.386 19.113 1.00 97.50 209 LYS A CA 1
ATOM 1538 C C . LYS A 1 209 ? -16.095 -3.663 20.582 1.00 97.50 209 LYS A C 1
ATOM 1540 O O . LYS A 1 209 ? -17.150 -3.300 21.089 1.00 97.50 209 LYS A O 1
ATOM 1545 N N . GLN A 1 210 ? -15.127 -4.289 21.237 1.00 96.75 210 GLN A N 1
ATOM 1546 C CA . GLN A 1 210 ? -15.224 -4.651 22.638 1.00 96.75 210 GLN A CA 1
ATOM 1547 C C . GLN A 1 210 ? -15.461 -3.410 23.502 1.00 96.75 210 GLN A C 1
ATOM 1549 O O . GLN A 1 210 ? -16.400 -3.396 24.286 1.00 96.75 210 GLN A O 1
ATOM 1554 N N . THR A 1 211 ? -14.688 -2.341 23.303 1.00 96.56 211 THR A N 1
ATOM 1555 C CA . THR A 1 211 ? -14.850 -1.104 24.076 1.00 96.56 211 THR A CA 1
ATOM 1556 C C . THR A 1 211 ? -16.212 -0.441 23.841 1.00 96.56 211 THR A C 1
ATOM 1558 O O . THR A 1 211 ? -16.800 0.096 24.778 1.00 96.56 211 THR A O 1
ATOM 1561 N N . LEU A 1 212 ? -16.743 -0.473 22.612 1.00 96.62 212 LEU A N 1
ATOM 1562 C CA . LEU A 1 212 ? -18.089 0.036 22.321 1.00 96.62 212 LEU A CA 1
ATOM 1563 C C . LEU A 1 212 ? -19.174 -0.810 23.000 1.00 96.62 212 LEU A C 1
ATOM 1565 O O . LEU A 1 212 ? -20.069 -0.249 23.633 1.00 96.62 212 LEU A O 1
ATOM 1569 N N . ASP A 1 213 ? -19.074 -2.136 22.896 1.00 95.69 213 ASP A N 1
ATOM 1570 C CA . ASP A 1 213 ? -20.027 -3.076 23.487 1.00 95.69 213 ASP A CA 1
ATOM 1571 C C . ASP A 1 213 ? -20.017 -2.974 25.031 1.00 95.69 213 ASP A C 1
ATOM 1573 O O . ASP A 1 213 ? -21.080 -2.853 25.643 1.00 95.69 213 ASP A O 1
ATOM 1577 N N . ASP A 1 214 ? -18.834 -2.918 25.657 1.00 94.94 214 ASP A N 1
ATOM 1578 C CA . ASP A 1 214 ? -18.649 -2.770 27.111 1.00 94.94 214 ASP A CA 1
ATOM 1579 C C . ASP A 1 214 ? -19.214 -1.437 27.637 1.00 94.94 214 ASP A C 1
ATOM 1581 O O . ASP A 1 214 ? -19.743 -1.363 28.749 1.00 94.94 214 ASP A O 1
ATOM 1585 N N . ALA A 1 215 ? -19.151 -0.379 26.823 1.00 93.12 215 ALA A N 1
ATOM 1586 C CA . ALA A 1 215 ? -19.728 0.928 27.128 1.00 93.12 215 ALA A CA 1
ATOM 1587 C C . ALA A 1 215 ? -21.232 1.033 26.794 1.00 93.12 215 ALA A C 1
ATOM 1589 O O . ALA A 1 215 ? -21.830 2.093 26.989 1.00 93.12 215 ALA A O 1
ATOM 1590 N N . GLY A 1 216 ? -21.859 -0.038 26.289 1.00 92.88 216 GLY A N 1
ATOM 1591 C CA . GLY A 1 216 ? -23.271 -0.053 25.891 1.00 92.88 216 GLY A CA 1
ATOM 1592 C C . GLY A 1 216 ? -23.579 0.787 24.645 1.00 92.88 216 GLY A C 1
ATOM 1593 O O . GLY A 1 216 ? -24.735 1.138 24.401 1.00 92.88 216 GLY A O 1
ATOM 1594 N N . VAL A 1 217 ? -22.559 1.125 23.852 1.00 94.19 217 VAL A N 1
ATOM 1595 C CA . VAL A 1 217 ? -22.679 1.957 22.655 1.00 94.19 217 VAL A CA 1
ATOM 1596 C C . VAL A 1 217 ? -23.095 1.094 21.467 1.00 94.19 217 VAL A C 1
ATOM 1598 O O . VAL A 1 217 ? -22.312 0.317 20.931 1.00 94.19 217 VAL A O 1
ATOM 1601 N N . THR A 1 218 ? -24.337 1.259 21.015 1.00 90.94 218 THR A N 1
ATOM 1602 C CA . THR A 1 218 ? -24.919 0.446 19.934 1.00 90.94 218 THR A CA 1
ATOM 1603 C C . THR A 1 218 ? -25.020 1.203 18.603 1.00 90.94 218 THR A C 1
ATOM 1605 O O . THR A 1 218 ? -24.816 2.419 18.523 1.00 90.94 218 THR A O 1
ATOM 1608 N N . GLY A 1 219 ? -25.311 0.473 17.519 1.00 90.31 219 GLY A N 1
ATOM 1609 C CA . GLY A 1 219 ? -25.560 1.049 16.189 1.00 90.31 219 GLY A CA 1
ATOM 1610 C C . GLY A 1 219 ? -24.319 1.598 15.478 1.00 90.31 219 GLY A C 1
ATOM 1611 O O . GLY A 1 219 ? -24.450 2.343 14.511 1.00 90.31 219 GLY A O 1
ATOM 1612 N N . GLN A 1 220 ? -23.118 1.266 15.955 1.00 94.38 220 GLN A N 1
ATOM 1613 C CA . GLN A 1 220 ? -21.865 1.624 15.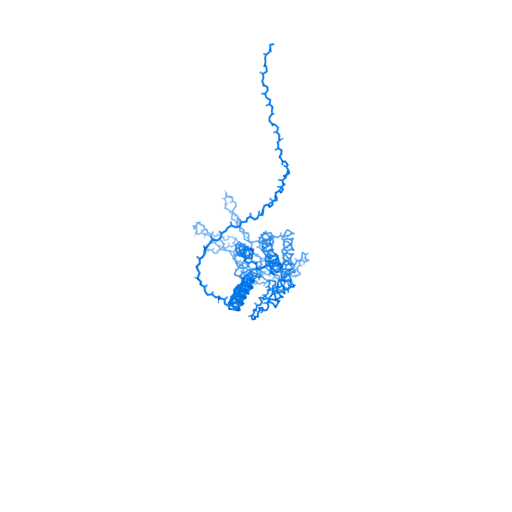295 1.00 94.38 220 GLN A CA 1
ATOM 1614 C C . GLN A 1 220 ? -21.446 0.526 14.318 1.00 94.38 220 GLN A C 1
ATOM 1616 O O . GLN A 1 220 ? -21.492 -0.659 14.642 1.00 94.38 220 GLN A O 1
ATOM 1621 N N . THR A 1 221 ? -21.016 0.933 13.126 1.00 93.81 221 THR A N 1
ATOM 1622 C CA . THR A 1 221 ? -20.310 0.050 12.193 1.00 93.81 221 THR A CA 1
ATOM 1623 C C . THR A 1 221 ? -18.820 0.287 12.362 1.00 93.81 221 THR A C 1
ATOM 1625 O O . THR A 1 221 ? -18.384 1.436 12.444 1.00 93.81 221 THR A O 1
ATOM 1628 N N . ILE A 1 222 ? -18.054 -0.795 12.431 1.00 95.12 222 ILE A N 1
ATOM 1629 C CA . ILE A 1 222 ? -16.594 -0.741 12.463 1.00 95.12 222 ILE A CA 1
ATOM 1630 C C . ILE A 1 222 ? -16.130 -1.009 11.043 1.00 95.12 222 ILE A C 1
ATOM 1632 O O . ILE A 1 222 ? -16.548 -2.002 10.443 1.00 95.12 222 ILE A O 1
ATOM 1636 N N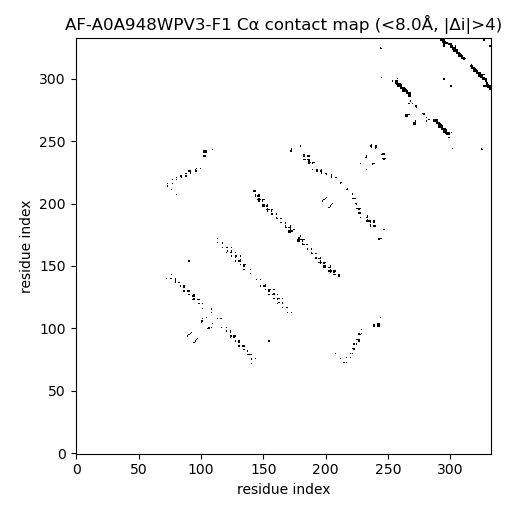 . ALA A 1 223 ? -15.326 -0.099 10.497 1.00 94.19 223 ALA A N 1
ATOM 1637 C CA . ALA A 1 223 ? -14.796 -0.264 9.155 1.00 94.19 223 ALA A CA 1
ATOM 1638 C C . ALA A 1 223 ? -14.020 -1.582 9.043 1.00 94.19 223 ALA A C 1
ATOM 1640 O O . ALA A 1 223 ? -13.293 -1.986 9.949 1.00 94.19 223 ALA A O 1
ATOM 1641 N N . THR A 1 224 ? -14.189 -2.262 7.918 1.00 94.62 224 THR A N 1
ATOM 1642 C CA . THR A 1 224 ? -13.282 -3.332 7.508 1.00 94.62 224 THR A CA 1
ATOM 1643 C C . THR A 1 224 ? -12.090 -2.709 6.811 1.00 94.62 224 THR A C 1
ATOM 1645 O O . THR A 1 224 ? -12.272 -1.721 6.102 1.00 94.62 224 THR A O 1
ATOM 1648 N N . SER A 1 225 ? -10.914 -3.318 6.948 1.00 95.94 225 SER A N 1
ATOM 1649 C CA . SER A 1 225 ? -9.736 -2.871 6.217 1.00 95.94 225 SER A CA 1
ATOM 1650 C C . SER A 1 225 ? -9.095 -3.986 5.416 1.00 95.94 225 SER A C 1
ATOM 1652 O O . SER A 1 225 ? -8.979 -5.113 5.903 1.00 95.94 225 SER A O 1
ATOM 1654 N N . GLN A 1 226 ? -8.677 -3.648 4.202 1.00 95.38 226 GLN A N 1
ATOM 1655 C CA . GLN A 1 226 ? -7.848 -4.491 3.358 1.00 95.38 226 GLN A CA 1
ATOM 1656 C C . GLN A 1 226 ? -6.977 -3.611 2.464 1.00 95.38 226 GLN A C 1
ATOM 1658 O O . GLN A 1 226 ? -7.459 -3.001 1.507 1.00 95.38 226 GLN A O 1
ATOM 1663 N N . SER A 1 227 ? -5.681 -3.602 2.753 1.00 96.50 227 SER A N 1
ATOM 1664 C CA . SER A 1 227 ? -4.688 -2.888 1.961 1.00 96.50 227 SER A CA 1
ATOM 1665 C C . SER A 1 227 ? -4.021 -3.784 0.924 1.00 96.50 227 SER A C 1
ATOM 1667 O O . SER A 1 227 ? -3.782 -3.327 -0.190 1.00 96.50 227 SER A O 1
ATOM 1669 N N . LEU A 1 228 ? -3.777 -5.067 1.226 1.00 96.69 228 LEU A N 1
ATOM 1670 C CA . LEU A 1 228 ? -3.210 -6.008 0.264 1.00 96.69 228 LEU A CA 1
ATOM 1671 C C . LEU A 1 228 ? -4.328 -6.612 -0.611 1.00 96.69 228 LEU A C 1
ATOM 1673 O O . LEU A 1 228 ? -5.127 -7.423 -0.127 1.00 96.69 228 LEU A O 1
ATOM 1677 N N . PRO A 1 229 ? -4.378 -6.317 -1.925 1.00 93.25 229 PRO A N 1
ATOM 1678 C CA . PRO A 1 229 ? -5.495 -6.743 -2.767 1.00 93.25 229 PRO A CA 1
ATOM 1679 C C . PRO A 1 229 ? -5.500 -8.253 -3.032 1.00 93.25 229 PRO A C 1
ATOM 1681 O O . PRO A 1 229 ? -6.555 -8.846 -3.234 1.00 93.25 229 PRO A O 1
ATOM 1684 N N . SER A 1 230 ? -4.329 -8.902 -3.053 1.00 92.44 230 SER A N 1
ATOM 1685 C CA . SER A 1 230 ? -4.241 -10.368 -3.064 1.00 92.44 230 SER A CA 1
ATOM 1686 C C . SER A 1 230 ? -2.837 -10.866 -2.722 1.00 92.44 230 SER A C 1
ATOM 1688 O O . SER A 1 230 ? -1.843 -10.199 -3.010 1.00 92.44 230 SER A O 1
ATOM 1690 N N . TYR A 1 231 ? -2.744 -12.105 -2.235 1.00 92.56 231 TYR A N 1
ATOM 1691 C CA . TYR A 1 231 ? -1.478 -12.764 -1.890 1.00 92.56 231 TYR A CA 1
ATOM 1692 C C . TYR A 1 231 ? -0.493 -12.914 -3.054 1.00 92.56 231 TYR A C 1
ATOM 1694 O O . TYR A 1 231 ? 0.693 -13.135 -2.823 1.00 92.56 231 TYR A O 1
ATOM 1702 N N . LYS A 1 232 ? -0.943 -12.769 -4.310 1.00 90.06 232 LYS A N 1
ATOM 1703 C CA . LYS A 1 232 ? -0.052 -12.839 -5.477 1.00 90.06 232 LYS A CA 1
ATOM 1704 C C . LYS A 1 232 ? 1.047 -11.772 -5.418 1.00 90.06 232 LYS A C 1
ATOM 1706 O O . LYS A 1 232 ? 2.134 -12.017 -5.928 1.00 90.06 232 LYS A O 1
ATOM 1711 N N . TRP A 1 233 ? 0.783 -10.632 -4.776 1.00 92.25 233 TRP A N 1
ATOM 1712 C CA . TRP A 1 233 ? 1.731 -9.527 -4.608 1.00 92.25 233 TRP A CA 1
ATOM 1713 C C . TRP A 1 233 ? 2.920 -9.871 -3.707 1.00 92.25 233 TRP A C 1
ATOM 1715 O O . TRP A 1 233 ? 3.974 -9.271 -3.849 1.00 92.25 233 TRP A O 1
ATOM 1725 N N . LEU A 1 234 ? 2.805 -10.903 -2.866 1.00 92.06 234 LEU A N 1
ATOM 1726 C CA . LEU A 1 234 ? 3.923 -11.409 -2.062 1.00 92.06 234 LEU A CA 1
ATOM 1727 C C . LEU A 1 234 ? 4.974 -12.146 -2.905 1.00 92.06 234 LEU A C 1
ATOM 1729 O O . LEU A 1 234 ? 6.069 -12.431 -2.429 1.00 92.06 234 LEU A O 1
ATOM 1733 N N . ALA A 1 235 ? 4.636 -12.517 -4.143 1.00 88.38 235 ALA A N 1
ATOM 1734 C CA . ALA A 1 235 ? 5.542 -13.240 -5.016 1.00 88.38 235 ALA A CA 1
ATOM 1735 C C . ALA A 1 235 ? 6.396 -12.255 -5.836 1.00 88.38 235 ALA A C 1
ATOM 1737 O O . ALA A 1 235 ? 5.826 -11.472 -6.603 1.00 88.38 235 ALA A O 1
ATOM 1738 N N . PRO A 1 236 ? 7.741 -12.356 -5.802 1.00 86.56 236 PRO A N 1
ATOM 1739 C CA . PRO A 1 236 ? 8.621 -11.484 -6.584 1.00 86.56 236 PRO A CA 1
ATOM 1740 C C . PRO A 1 236 ? 8.294 -11.461 -8.077 1.00 86.56 236 PRO A C 1
ATOM 1742 O O . PRO A 1 236 ? 8.310 -10.404 -8.693 1.00 86.56 236 PRO A O 1
ATOM 1745 N N . LYS A 1 237 ? 7.886 -12.600 -8.654 1.00 82.69 237 LYS A N 1
ATOM 1746 C CA . LYS A 1 237 ? 7.462 -12.689 -10.064 1.00 82.69 237 LYS A CA 1
ATOM 1747 C C . LYS A 1 237 ? 6.314 -11.737 -10.421 1.00 82.69 237 LYS A C 1
ATOM 1749 O O . LYS A 1 237 ? 6.264 -11.246 -11.543 1.00 82.69 237 LYS A O 1
ATOM 1754 N N . THR A 1 238 ? 5.393 -11.497 -9.485 1.00 85.62 238 THR A N 1
ATOM 1755 C CA . THR A 1 238 ? 4.257 -10.592 -9.683 1.00 85.62 238 THR A CA 1
ATOM 1756 C C . THR A 1 238 ? 4.750 -9.157 -9.712 1.00 85.62 238 THR A C 1
ATOM 1758 O O . THR A 1 238 ? 4.391 -8.431 -10.627 1.00 85.62 238 THR A O 1
ATOM 1761 N N . ILE A 1 239 ? 5.607 -8.777 -8.758 1.00 85.94 239 ILE A N 1
ATOM 1762 C CA . ILE A 1 239 ? 6.230 -7.447 -8.702 1.00 85.94 239 ILE A CA 1
ATOM 1763 C C . ILE A 1 239 ? 7.020 -7.172 -9.970 1.00 85.94 239 ILE A C 1
ATOM 1765 O O . ILE A 1 239 ? 6.864 -6.132 -10.595 1.00 85.94 239 ILE A O 1
ATOM 1769 N N . ALA A 1 240 ? 7.830 -8.139 -10.377 1.00 79.56 240 ALA A N 1
ATOM 1770 C CA . ALA A 1 240 ? 8.628 -8.043 -11.576 1.00 79.56 240 ALA A CA 1
ATOM 1771 C C . ALA A 1 240 ? 7.726 -7.795 -12.802 1.00 79.56 240 ALA A C 1
ATOM 1773 O O . ALA A 1 240 ? 7.894 -6.811 -13.523 1.00 79.56 240 ALA A O 1
ATOM 1774 N N . ALA A 1 241 ? 6.710 -8.644 -12.999 1.00 77.56 241 ALA A N 1
ATOM 1775 C CA . ALA A 1 241 ? 5.757 -8.492 -14.096 1.00 77.56 241 ALA A CA 1
ATOM 1776 C C . ALA A 1 241 ? 5.043 -7.128 -14.073 1.00 77.56 241 ALA A C 1
ATOM 1778 O O . ALA A 1 241 ? 4.875 -6.517 -15.124 1.00 77.56 241 ALA A O 1
ATOM 1779 N N . ALA A 1 242 ? 4.674 -6.652 -12.884 1.00 78.75 242 ALA A N 1
ATOM 1780 C CA . ALA A 1 242 ? 4.017 -5.370 -12.658 1.00 78.75 242 ALA A CA 1
ATOM 1781 C C . ALA A 1 242 ? 4.927 -4.182 -13.048 1.00 78.75 242 ALA A C 1
ATOM 1783 O O . ALA A 1 242 ? 4.512 -3.276 -13.764 1.00 78.75 242 ALA A O 1
ATOM 1784 N N . LEU A 1 243 ? 6.219 -4.253 -12.715 1.00 75.31 243 LEU A N 1
ATOM 1785 C CA . LEU A 1 243 ? 7.227 -3.247 -13.073 1.00 75.31 243 LEU A CA 1
ATOM 1786 C C . LEU A 1 243 ? 7.729 -3.350 -14.528 1.00 75.31 243 LEU A C 1
ATOM 1788 O O . LEU A 1 243 ? 8.680 -2.667 -14.904 1.00 75.31 243 LEU A O 1
ATOM 1792 N N . GLY A 1 244 ? 7.113 -4.197 -15.361 1.00 63.19 244 GLY A N 1
ATOM 1793 C CA . GLY A 1 244 ? 7.507 -4.406 -16.759 1.00 63.19 244 GLY A CA 1
ATOM 1794 C C . GLY A 1 244 ? 8.748 -5.289 -16.946 1.00 63.19 244 GLY A C 1
ATOM 1795 O O . GLY A 1 244 ? 9.163 -5.547 -18.078 1.00 63.19 244 GLY A O 1
ATOM 1796 N N . GLY A 1 245 ? 9.325 -5.811 -15.865 1.00 50.62 245 GLY A N 1
ATOM 1797 C CA . GLY A 1 245 ? 10.453 -6.731 -15.908 1.00 50.62 245 GLY A CA 1
ATOM 1798 C C . GLY A 1 245 ? 10.020 -8.118 -15.481 1.00 50.62 245 GLY A C 1
ATOM 1799 O O . GLY A 1 245 ? 9.975 -8.383 -14.299 1.00 50.62 245 GLY A O 1
ATOM 1800 N N . SER A 1 246 ? 9.746 -9.070 -16.371 1.00 39.28 246 SER A N 1
ATOM 1801 C CA . SER A 1 246 ? 9.651 -10.455 -15.910 1.00 39.28 246 SER A CA 1
ATOM 1802 C C . SER A 1 246 ? 10.983 -10.853 -15.293 1.00 39.28 246 SER A C 1
ATOM 1804 O O . SER A 1 246 ? 11.951 -11.106 -16.003 1.00 39.28 246 SER A O 1
ATOM 1806 N N . ALA A 1 247 ? 10.988 -10.994 -13.970 1.00 39.91 247 ALA A N 1
ATOM 1807 C CA . ALA A 1 247 ? 11.869 -11.897 -13.257 1.00 39.91 247 ALA A CA 1
ATOM 1808 C C . ALA A 1 247 ? 11.442 -13.328 -13.609 1.00 39.91 247 ALA A C 1
ATOM 1810 O O . ALA A 1 247 ? 10.987 -14.110 -12.777 1.00 39.91 247 ALA A O 1
ATOM 1811 N N . THR A 1 248 ? 11.544 -13.677 -14.888 1.00 38.41 248 THR A N 1
ATOM 1812 C CA . THR A 1 248 ? 12.077 -14.992 -15.185 1.00 38.41 248 THR A CA 1
ATOM 1813 C C . THR A 1 248 ? 13.495 -14.953 -14.626 1.00 38.41 248 THR A C 1
ATOM 1815 O O . THR A 1 248 ? 14.243 -14.056 -15.023 1.00 38.41 248 THR A O 1
ATOM 1818 N N . PRO A 1 249 ? 13.875 -15.861 -13.704 1.00 36.94 249 PRO A N 1
ATOM 1819 C CA . PRO A 1 249 ? 15.293 -16.068 -13.431 1.00 36.94 249 PRO A CA 1
ATOM 1820 C C . PRO A 1 249 ? 15.989 -16.246 -14.780 1.00 36.94 249 PRO A C 1
ATOM 1822 O O . PRO A 1 249 ? 15.320 -16.649 -15.734 1.00 36.94 249 PRO A O 1
ATOM 1825 N N . ALA A 1 250 ? 17.283 -15.943 -14.876 1.00 42.19 250 ALA A N 1
ATOM 1826 C CA . ALA A 1 250 ? 18.098 -16.236 -16.053 1.00 42.19 250 ALA A CA 1
ATOM 1827 C C . ALA A 1 250 ? 18.072 -17.750 -16.369 1.00 42.19 250 ALA A C 1
ATOM 1829 O O . ALA A 1 250 ? 18.998 -18.500 -16.084 1.00 42.19 250 ALA A O 1
ATOM 1830 N N . GLY A 1 251 ? 16.945 -18.225 -16.882 1.00 44.53 251 GLY A N 1
ATOM 1831 C CA . GLY A 1 251 ? 16.736 -19.519 -17.472 1.00 44.53 251 GLY A CA 1
ATOM 1832 C C . GLY A 1 251 ? 17.280 -19.456 -18.881 1.00 44.53 251 GLY A C 1
ATOM 1833 O O . GLY A 1 251 ? 17.432 -18.376 -19.459 1.00 44.53 251 GLY A O 1
ATOM 1834 N N . ALA A 1 252 ? 17.600 -20.633 -19.409 1.00 50.62 252 ALA A N 1
ATOM 1835 C CA . ALA A 1 252 ? 18.029 -20.785 -20.785 1.00 50.62 252 ALA A CA 1
ATOM 1836 C C . ALA A 1 252 ? 17.152 -19.925 -21.706 1.00 50.62 252 ALA A C 1
ATOM 1838 O O . ALA A 1 252 ? 15.925 -19.935 -21.573 1.00 50.62 252 ALA A O 1
ATOM 1839 N N . VAL A 1 253 ? 17.806 -19.169 -22.596 1.00 59.12 253 VAL A N 1
ATOM 1840 C CA . VAL A 1 253 ? 17.151 -18.386 -23.649 1.00 59.12 253 VAL A CA 1
ATOM 1841 C C . VAL A 1 253 ? 16.050 -19.252 -24.249 1.00 59.12 253 VAL A C 1
ATOM 1843 O O . VAL A 1 253 ? 16.324 -20.388 -24.647 1.00 59.12 253 VAL A O 1
ATOM 1846 N N . ALA A 1 254 ? 14.810 -18.751 -24.231 1.00 61.88 254 ALA A N 1
ATOM 1847 C CA . ALA A 1 254 ? 13.668 -19.506 -24.726 1.00 61.88 254 ALA A CA 1
ATOM 1848 C C . ALA A 1 254 ? 13.997 -20.015 -26.141 1.00 61.88 254 ALA A C 1
ATOM 1850 O O . ALA A 1 254 ? 14.499 -19.236 -26.952 1.00 61.88 254 ALA A O 1
ATOM 1851 N N . PRO A 1 255 ? 13.817 -21.311 -26.442 1.00 70.12 255 PRO A N 1
ATOM 1852 C CA . PRO A 1 255 ? 14.101 -21.812 -27.779 1.00 70.12 255 PRO A CA 1
ATOM 1853 C C . PRO A 1 255 ? 13.219 -21.090 -28.809 1.00 70.12 255 PRO A C 1
ATOM 1855 O O . PRO A 1 255 ? 12.125 -20.632 -28.483 1.00 70.12 255 PRO A O 1
ATOM 1858 N N . GLY A 1 256 ? 13.699 -20.992 -30.047 1.00 79.19 256 GLY A N 1
ATOM 1859 C CA . GLY A 1 256 ? 13.017 -20.269 -31.123 1.00 79.19 256 GLY A CA 1
ATOM 1860 C C . GLY A 1 256 ? 13.789 -19.041 -31.592 1.00 79.19 256 GLY A C 1
ATOM 1861 O O . GLY A 1 256 ? 14.912 -18.782 -31.152 1.00 79.19 256 GLY A O 1
ATOM 1862 N N . THR A 1 257 ? 13.196 -18.310 -32.531 1.00 82.62 257 THR A N 1
ATOM 1863 C CA . THR A 1 257 ? 13.845 -17.143 -33.147 1.00 82.62 257 THR A CA 1
ATOM 1864 C C . THR A 1 257 ? 13.738 -15.922 -32.233 1.00 82.62 257 THR A C 1
ATOM 1866 O O . THR A 1 257 ? 12.684 -15.658 -31.654 1.00 82.62 257 THR A O 1
ATOM 1869 N N . HIS A 1 258 ? 14.832 -15.172 -32.122 1.00 84.81 258 HIS A N 1
ATOM 1870 C CA . HIS A 1 258 ? 14.929 -13.886 -31.425 1.00 84.81 258 HIS A CA 1
ATOM 1871 C C . HIS A 1 258 ? 15.412 -12.838 -32.425 1.00 84.81 258 HIS A C 1
ATOM 1873 O O . HIS A 1 258 ? 16.147 -13.174 -33.359 1.00 84.81 258 HIS A O 1
ATOM 1879 N N . GLY A 1 259 ? 15.025 -11.587 -32.226 1.00 83.12 259 GLY A N 1
ATOM 1880 C CA . GLY A 1 259 ? 15.544 -10.452 -32.967 1.00 83.12 259 GLY A CA 1
ATOM 1881 C C . GLY A 1 259 ? 14.490 -9.439 -33.391 1.00 83.12 259 GLY A C 1
ATOM 1882 O O . GLY A 1 259 ? 13.300 -9.719 -33.550 1.00 83.12 259 GLY A O 1
ATOM 1883 N N . HIS A 1 260 ? 14.989 -8.239 -33.662 1.00 90.56 260 HIS A N 1
ATOM 1884 C CA . HIS A 1 260 ? 14.216 -7.123 -34.184 1.00 90.56 260 HIS A CA 1
ATOM 1885 C C . HIS A 1 260 ? 14.672 -6.785 -35.594 1.00 90.56 260 HIS A C 1
ATOM 1887 O O . HIS A 1 260 ? 15.867 -6.805 -35.898 1.00 90.56 260 HIS A O 1
ATOM 1893 N N . GLN A 1 261 ? 13.720 -6.400 -36.434 1.00 89.81 261 GLN A N 1
ATOM 1894 C CA . GLN A 1 261 ? 14.001 -5.729 -37.695 1.00 89.81 261 GLN A CA 1
ATOM 1895 C C . GLN A 1 261 ? 13.677 -4.246 -37.567 1.00 89.81 261 GLN A C 1
ATOM 1897 O O . GLN A 1 261 ? 12.654 -3.867 -37.005 1.00 89.81 261 GLN A O 1
ATOM 1902 N N . ILE A 1 262 ? 14.555 -3.397 -38.096 1.00 91.81 262 ILE A N 1
ATOM 1903 C CA . ILE A 1 262 ? 14.240 -1.981 -38.273 1.00 91.81 262 ILE A CA 1
ATOM 1904 C C . ILE A 1 262 ? 13.343 -1.880 -39.504 1.00 91.81 262 ILE A C 1
ATOM 1906 O O . ILE A 1 262 ? 13.758 -2.267 -40.595 1.00 91.81 262 ILE A O 1
ATOM 1910 N N . ASP A 1 263 ? 12.140 -1.345 -39.323 1.00 90.69 263 ASP A N 1
ATOM 1911 C CA . ASP A 1 263 ? 11.178 -1.153 -40.407 1.00 90.69 263 ASP A CA 1
ATOM 1912 C C . ASP A 1 263 ? 11.471 0.153 -41.140 1.00 90.69 263 ASP A C 1
ATOM 1914 O O . ASP A 1 263 ? 11.546 0.191 -42.366 1.00 90.69 263 ASP A O 1
ATOM 1918 N N . SER A 1 264 ? 11.668 1.236 -40.382 1.00 92.38 264 SER A N 1
ATOM 1919 C CA . SER A 1 264 ? 12.055 2.524 -40.942 1.00 92.38 264 SER A CA 1
ATOM 1920 C C . SER A 1 264 ? 12.725 3.436 -39.926 1.00 92.38 264 SER A C 1
ATOM 1922 O O . SER A 1 264 ? 12.650 3.264 -38.709 1.00 92.38 264 SER A O 1
ATOM 1924 N N . THR A 1 265 ? 13.432 4.439 -40.434 1.00 93.19 265 THR A N 1
ATOM 1925 C CA . THR A 1 265 ? 13.983 5.522 -39.622 1.00 93.19 265 THR A CA 1
ATOM 1926 C C . THR A 1 265 ? 13.715 6.835 -40.328 1.00 93.19 265 THR A C 1
ATOM 1928 O O . THR A 1 265 ? 14.007 6.968 -41.512 1.00 93.19 265 THR A O 1
ATOM 1931 N N . SER A 1 266 ? 13.187 7.824 -39.617 1.00 91.06 266 SER A N 1
ATOM 1932 C CA . SER A 1 266 ? 12.944 9.157 -40.155 1.00 91.06 266 SER A CA 1
ATOM 1933 C C . SER A 1 266 ? 13.539 10.242 -39.269 1.00 91.06 266 SER A C 1
ATOM 1935 O O . SER A 1 266 ? 13.662 10.101 -38.051 1.00 91.06 266 SER A O 1
ATOM 1937 N N . ILE A 1 267 ? 13.925 11.347 -39.902 1.00 89.12 267 ILE A N 1
ATOM 1938 C CA . ILE A 1 267 ? 14.337 12.577 -39.228 1.00 89.12 267 ILE A CA 1
ATOM 1939 C C . ILE A 1 267 ? 13.357 13.669 -39.652 1.00 89.12 267 ILE A C 1
ATOM 1941 O O . ILE A 1 267 ? 13.286 14.041 -40.828 1.00 89.12 267 ILE A O 1
ATOM 1945 N N . GLY A 1 268 ? 12.565 14.169 -38.700 1.00 85.44 268 GLY A N 1
ATOM 1946 C CA . GLY A 1 268 ? 11.416 15.021 -39.015 1.00 85.44 268 GLY A CA 1
ATOM 1947 C C . GLY A 1 268 ? 10.422 14.296 -39.931 1.00 85.44 268 GLY A C 1
ATOM 1948 O O . GLY A 1 268 ? 9.961 13.206 -39.610 1.00 85.44 268 GLY A O 1
ATOM 1949 N N . SER A 1 269 ? 10.105 14.886 -41.085 1.00 83.38 269 SER A N 1
ATOM 1950 C CA . SER A 1 269 ? 9.227 14.283 -42.101 1.00 83.38 269 SER A CA 1
ATOM 1951 C C . SER A 1 269 ? 9.973 13.492 -43.183 1.00 83.38 269 SER A C 1
ATOM 1953 O O . SER A 1 269 ? 9.347 13.033 -44.132 1.00 83.38 269 SER A O 1
ATOM 1955 N N . THR A 1 270 ? 11.304 13.381 -43.098 1.00 89.06 270 THR A N 1
ATOM 1956 C CA . THR A 1 270 ? 12.117 12.699 -44.117 1.00 89.06 270 THR A CA 1
ATOM 1957 C C . THR A 1 270 ? 12.447 11.289 -43.654 1.00 89.06 270 THR A C 1
ATOM 1959 O O . THR A 1 270 ? 13.195 11.114 -42.693 1.00 89.06 270 THR A O 1
ATOM 1962 N N . GLU A 1 271 ? 11.904 10.288 -44.339 1.00 91.81 271 GLU A N 1
ATOM 1963 C CA . GLU A 1 271 ? 12.285 8.888 -44.154 1.00 91.81 271 GLU A CA 1
ATOM 1964 C C . GLU A 1 271 ? 13.649 8.624 -44.799 1.00 91.81 271 GLU A C 1
ATOM 1966 O O . GLU A 1 271 ? 13.888 8.972 -45.958 1.00 91.81 271 GLU A O 1
ATOM 1971 N N . LEU A 1 272 ? 14.567 8.056 -44.022 1.00 91.44 272 LEU A N 1
ATOM 1972 C CA . LEU A 1 272 ? 15.932 7.800 -44.444 1.00 91.44 272 LEU A CA 1
ATOM 1973 C C . LEU A 1 272 ? 15.995 6.536 -45.292 1.00 91.44 272 LEU A C 1
ATOM 1975 O O . LEU A 1 272 ? 15.467 5.490 -44.929 1.00 91.44 272 LEU A O 1
ATOM 1979 N N . GLN A 1 273 ? 16.717 6.633 -46.396 1.00 91.88 273 GLN A N 1
ATOM 1980 C CA . GLN A 1 273 ? 17.054 5.510 -47.248 1.00 91.88 273 GLN A CA 1
ATOM 1981 C C . GLN A 1 273 ? 18.404 4.915 -46.830 1.00 91.88 273 GLN A C 1
ATOM 1983 O O . GLN A 1 273 ? 19.326 5.665 -46.485 1.00 91.88 273 GLN A O 1
ATOM 1988 N N . PRO A 1 274 ? 18.556 3.583 -46.853 1.00 89.62 274 PRO A N 1
ATOM 1989 C CA . PRO A 1 274 ? 19.823 2.945 -46.532 1.00 89.62 274 PRO A CA 1
ATOM 1990 C C . PRO A 1 274 ? 20.903 3.287 -47.567 1.00 89.62 274 PRO A C 1
ATOM 1992 O O . PRO A 1 274 ? 20.625 3.686 -48.701 1.00 89.62 274 PRO A O 1
ATOM 1995 N N . SER A 1 275 ? 22.164 3.098 -47.171 1.00 84.19 275 SER A N 1
ATOM 1996 C CA . SER A 1 275 ? 23.302 3.178 -48.093 1.00 84.19 275 SER A CA 1
ATOM 1997 C C . SER A 1 275 ? 23.046 2.293 -49.323 1.00 84.19 275 SER A C 1
ATOM 1999 O O . SER A 1 275 ? 22.589 1.160 -49.152 1.00 84.19 275 SER A O 1
ATOM 2001 N N . PRO A 1 276 ? 23.324 2.772 -50.550 1.00 89.31 276 PRO A N 1
ATOM 2002 C CA . PRO A 1 276 ? 24.144 3.942 -50.899 1.00 89.31 276 PRO A CA 1
ATOM 2003 C C . PRO A 1 276 ? 23.364 5.247 -51.144 1.00 89.31 276 PRO A C 1
ATOM 2005 O O . PRO A 1 276 ? 23.936 6.212 -51.653 1.00 89.31 276 PRO A O 1
ATOM 2008 N N . ALA A 1 277 ? 22.066 5.301 -50.834 1.00 88.50 277 ALA A N 1
ATOM 2009 C CA . ALA A 1 277 ? 21.251 6.475 -51.128 1.00 88.50 277 ALA A CA 1
ATOM 2010 C C . ALA A 1 277 ? 21.684 7.702 -50.304 1.00 88.50 277 ALA A C 1
ATOM 2012 O O . ALA A 1 277 ? 21.928 7.626 -49.098 1.00 88.50 277 ALA A O 1
ATOM 2013 N N . ALA A 1 278 ? 21.755 8.864 -50.958 1.00 85.00 278 ALA A N 1
ATOM 2014 C CA . ALA A 1 278 ? 22.038 10.125 -50.286 1.00 85.00 278 ALA A CA 1
ATOM 2015 C C . ALA A 1 278 ? 20.747 10.723 -49.709 1.00 85.00 278 ALA A C 1
ATOM 2017 O O . ALA A 1 278 ? 19.850 11.120 -50.453 1.00 85.00 278 ALA A O 1
ATOM 2018 N N . ASN A 1 279 ? 20.679 10.846 -48.385 1.00 86.25 279 ASN A N 1
ATOM 2019 C CA . ASN A 1 279 ? 19.559 11.481 -47.693 1.00 86.25 279 ASN A CA 1
ATOM 2020 C C . ASN A 1 279 ? 19.810 12.981 -47.520 1.00 86.25 279 ASN A C 1
ATOM 2022 O O . ASN A 1 279 ? 20.832 13.385 -46.964 1.00 86.25 279 ASN A O 1
ATOM 2026 N N . LYS A 1 280 ? 18.865 13.818 -47.956 1.00 84.62 280 LYS A N 1
ATOM 2027 C CA . LYS A 1 280 ? 18.869 15.259 -47.671 1.00 84.62 280 LYS A CA 1
ATOM 2028 C C . LYS A 1 280 ? 17.754 15.567 -46.687 1.00 84.62 280 LYS A C 1
ATOM 2030 O O . LYS A 1 280 ? 16.586 15.423 -47.022 1.00 84.62 280 LYS A O 1
ATOM 2035 N N . VAL A 1 281 ? 18.126 16.015 -45.493 1.00 83.19 281 VAL A N 1
ATOM 2036 C CA . VAL A 1 281 ? 17.179 16.381 -44.437 1.00 83.19 281 VAL A CA 1
ATOM 2037 C C . VAL A 1 281 ? 17.258 17.885 -44.214 1.00 83.19 281 VAL A C 1
ATOM 2039 O O . VAL A 1 281 ? 18.299 18.410 -43.821 1.00 83.19 281 VAL A O 1
ATOM 2042 N N . SER A 1 282 ? 16.156 18.590 -44.457 1.00 79.81 282 SER A N 1
ATOM 2043 C CA . SER A 1 282 ? 16.020 20.004 -44.105 1.00 79.81 282 SER A CA 1
ATOM 2044 C C . SER A 1 282 ? 15.282 20.119 -42.775 1.00 79.81 282 SER A C 1
ATOM 2046 O O . SER A 1 282 ? 14.062 19.997 -42.732 1.00 79.81 282 SER A O 1
ATOM 2048 N N . ALA A 1 283 ? 16.015 20.349 -41.685 1.00 73.50 283 ALA A N 1
ATOM 2049 C CA . ALA A 1 283 ? 15.439 20.496 -40.350 1.00 73.50 283 ALA A CA 1
ATOM 2050 C C . ALA A 1 283 ? 16.109 21.628 -39.557 1.00 73.50 283 ALA A C 1
ATOM 2052 O O . ALA A 1 283 ? 17.303 21.886 -39.711 1.00 73.50 283 ALA A O 1
ATOM 2053 N N . LYS A 1 284 ? 15.335 22.290 -38.688 1.00 75.19 284 LYS A N 1
ATOM 2054 C CA . LYS A 1 284 ? 15.854 23.209 -37.664 1.00 75.19 284 LYS A CA 1
ATOM 2055 C C . LYS A 1 284 ? 15.972 22.445 -36.341 1.00 75.19 284 LYS A C 1
ATOM 2057 O O . LYS A 1 284 ? 14.995 21.805 -35.958 1.00 75.19 284 LYS A O 1
ATOM 2062 N N . PRO A 1 285 ? 17.119 22.488 -35.643 1.00 71.69 285 PRO A N 1
ATOM 2063 C CA . PRO A 1 285 ? 17.232 21.893 -34.316 1.00 71.69 285 PRO A CA 1
ATOM 2064 C C . PRO A 1 285 ? 16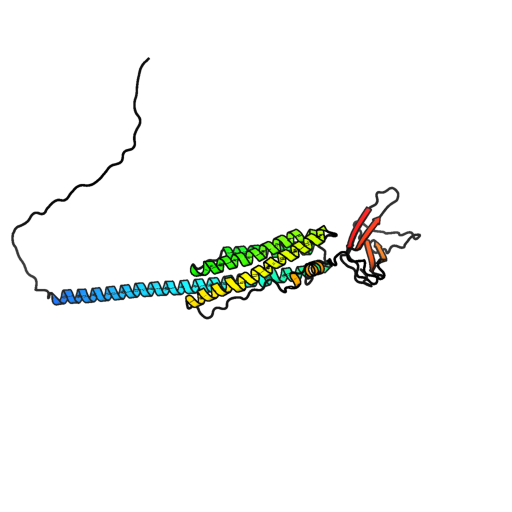.259 22.542 -33.310 1.00 71.69 285 PRO A C 1
ATOM 2066 O O . PRO A 1 285 ? 16.052 23.756 -33.391 1.00 71.69 285 PRO A O 1
ATOM 2069 N N . PRO A 1 286 ? 15.717 21.785 -32.337 1.00 70.75 286 PRO A N 1
ATOM 2070 C CA . PRO A 1 286 ? 15.867 20.338 -32.154 1.00 70.75 286 PRO A CA 1
ATOM 2071 C C . PRO A 1 286 ? 15.003 19.536 -33.143 1.00 70.75 286 PRO A C 1
ATOM 2073 O O . PRO A 1 286 ? 13.845 19.867 -33.376 1.00 70.75 286 PRO A O 1
ATOM 2076 N N . VAL A 1 287 ? 15.563 18.460 -33.707 1.00 79.12 287 VAL A N 1
ATOM 2077 C CA . VAL A 1 287 ? 14.846 17.556 -34.621 1.00 79.12 287 VAL A CA 1
ATOM 2078 C C . VAL A 1 287 ? 14.699 16.175 -33.992 1.00 79.12 287 VAL A C 1
ATOM 2080 O O . VAL A 1 287 ? 15.656 15.634 -33.440 1.00 79.12 287 VAL A O 1
ATOM 2083 N N . ALA A 1 288 ? 13.494 15.612 -34.063 1.00 83.56 288 ALA A N 1
ATOM 2084 C CA . ALA A 1 288 ? 13.222 14.263 -33.589 1.00 83.56 288 ALA A CA 1
ATOM 2085 C C . ALA A 1 288 ? 13.670 13.223 -34.624 1.00 83.56 288 ALA A C 1
ATOM 2087 O O . ALA A 1 288 ? 13.451 13.396 -35.828 1.00 83.56 288 ALA A O 1
ATOM 2088 N N . VAL A 1 289 ? 14.261 12.135 -34.130 1.00 88.12 289 VAL A N 1
ATOM 2089 C CA . VAL A 1 289 ? 14.501 10.911 -34.897 1.00 88.12 289 VAL A CA 1
ATOM 2090 C C . VAL A 1 289 ? 13.460 9.890 -34.465 1.00 88.12 289 VAL A C 1
ATOM 2092 O O . VAL A 1 289 ? 13.334 9.610 -33.273 1.00 88.12 289 VAL A O 1
ATOM 2095 N N . VAL A 1 290 ? 12.715 9.351 -35.423 1.00 89.31 290 VAL A N 1
ATOM 2096 C CA . VAL A 1 290 ? 11.735 8.290 -35.186 1.00 89.31 290 VAL A CA 1
ATOM 2097 C C . VAL A 1 290 ? 12.284 7.013 -35.798 1.00 89.31 290 VAL A C 1
ATOM 2099 O O . VAL A 1 290 ? 12.627 6.989 -36.975 1.00 89.31 290 VAL A O 1
ATOM 2102 N N . VAL A 1 291 ? 12.383 5.962 -34.992 1.00 92.12 291 VAL A N 1
ATOM 2103 C CA . VAL A 1 291 ? 12.767 4.619 -35.433 1.00 92.12 291 VAL A CA 1
ATOM 2104 C C . VAL A 1 291 ? 11.551 3.738 -35.233 1.00 92.12 291 VAL A C 1
ATOM 2106 O O . VAL A 1 291 ? 11.046 3.677 -34.115 1.00 92.12 291 VAL A O 1
ATOM 2109 N N . LYS A 1 292 ? 11.096 3.099 -36.309 1.00 92.00 292 LYS A N 1
ATOM 2110 C CA . LYS A 1 292 ? 10.079 2.053 -36.264 1.00 92.00 292 LYS A CA 1
ATOM 2111 C C . LYS A 1 292 ? 10.758 0.713 -36.425 1.00 92.00 292 LYS A C 1
ATOM 2113 O O . LYS A 1 292 ? 11.608 0.558 -37.306 1.00 92.00 292 LYS A O 1
ATOM 2118 N N . PHE A 1 293 ? 10.403 -0.234 -35.583 1.00 93.81 293 PHE A N 1
ATOM 2119 C CA . PHE A 1 293 ? 10.973 -1.565 -35.626 1.00 93.81 293 PHE A CA 1
ATOM 2120 C C . PHE A 1 293 ? 9.942 -2.594 -35.185 1.00 93.81 293 PHE A C 1
ATOM 2122 O O . PHE A 1 293 ? 9.032 -2.304 -34.412 1.00 93.81 293 PHE A O 1
ATOM 2129 N N . THR A 1 294 ? 10.110 -3.813 -35.673 1.00 91.50 294 THR A N 1
ATOM 2130 C CA . THR A 1 294 ? 9.233 -4.930 -35.345 1.00 91.50 294 THR A CA 1
ATOM 2131 C C . THR A 1 294 ? 10.044 -6.023 -34.669 1.00 91.50 294 THR A C 1
ATOM 2133 O O . THR A 1 294 ? 11.150 -6.351 -35.107 1.00 91.50 294 THR A O 1
ATOM 2136 N N . ASN A 1 295 ? 9.495 -6.610 -33.607 1.00 90.75 295 ASN A N 1
ATOM 2137 C CA . ASN A 1 295 ? 10.020 -7.853 -33.050 1.00 90.75 295 ASN A CA 1
ATOM 2138 C C . ASN A 1 295 ? 9.662 -9.007 -33.999 1.00 90.75 295 ASN A C 1
ATOM 2140 O O . ASN A 1 295 ? 8.526 -9.480 -34.018 1.00 90.75 295 ASN A O 1
ATOM 2144 N N . GLY A 1 296 ? 10.630 -9.419 -34.819 1.00 86.62 296 GLY A N 1
ATOM 2145 C CA . GLY A 1 296 ? 10.477 -10.501 -35.793 1.00 86.62 296 GLY A CA 1
ATOM 2146 C C . GLY A 1 296 ? 10.670 -11.894 -35.193 1.00 86.62 296 GLY A C 1
ATOM 2147 O O . GLY A 1 296 ? 10.524 -12.886 -35.906 1.00 86.62 296 GLY A O 1
ATOM 2148 N N . GLY A 1 297 ? 11.021 -11.977 -33.908 1.00 86.38 297 GLY A N 1
ATOM 2149 C CA . GLY A 1 297 ? 11.177 -13.226 -33.182 1.00 86.38 297 GLY A CA 1
ATOM 2150 C C . GLY A 1 297 ? 9.853 -13.875 -32.776 1.00 86.38 297 GLY A C 1
ATOM 2151 O O . GLY A 1 297 ? 8.777 -13.279 -32.812 1.00 86.38 297 GLY A O 1
ATOM 2152 N N . GLU A 1 298 ? 9.960 -15.123 -32.328 1.00 79.75 298 GLU A N 1
ATOM 2153 C CA . GLU A 1 298 ? 8.860 -15.914 -31.757 1.00 79.75 298 GLU A CA 1
ATOM 2154 C C . GLU A 1 298 ? 8.680 -15.643 -30.255 1.00 79.75 298 GLU A C 1
ATOM 2156 O O . GLU A 1 298 ? 7.746 -16.139 -29.627 1.00 79.75 298 GLU A O 1
ATOM 2161 N N . ASN A 1 299 ? 9.586 -14.857 -29.672 1.00 76.31 299 ASN A N 1
ATOM 2162 C CA . ASN A 1 299 ? 9.673 -14.603 -28.246 1.00 76.31 299 ASN A CA 1
ATOM 2163 C C . ASN A 1 299 ? 9.471 -13.119 -27.932 1.00 76.31 299 ASN A C 1
ATOM 2165 O O . ASN A 1 299 ? 9.840 -12.233 -28.701 1.00 76.31 299 ASN A O 1
ATOM 2169 N N . ASN A 1 300 ? 8.910 -12.845 -26.755 1.00 77.38 300 ASN A N 1
ATOM 2170 C CA . ASN A 1 300 ? 8.843 -11.485 -26.237 1.00 77.38 300 ASN A CA 1
ATOM 2171 C C . ASN A 1 300 ? 10.237 -11.046 -25.791 1.00 77.38 300 ASN A C 1
ATOM 2173 O O . ASN A 1 300 ? 10.881 -11.730 -24.993 1.00 77.38 300 ASN A O 1
ATOM 2177 N N . GLU A 1 301 ? 10.660 -9.876 -26.247 1.00 69.75 301 GLU A N 1
ATOM 2178 C CA . GLU A 1 301 ? 11.958 -9.307 -25.902 1.00 69.75 301 GLU A CA 1
ATOM 2179 C C . GLU A 1 301 ? 11.813 -8.140 -24.935 1.00 69.75 301 GLU A C 1
ATOM 2181 O O . GLU A 1 301 ? 10.782 -7.470 -24.884 1.00 69.75 301 GLU A O 1
ATOM 2186 N N . ARG A 1 302 ? 12.842 -7.927 -24.115 1.00 70.50 302 ARG A N 1
ATOM 2187 C CA . ARG A 1 302 ? 12.851 -6.927 -23.043 1.00 70.50 302 ARG A CA 1
ATOM 2188 C C . ARG A 1 302 ? 14.099 -6.081 -23.125 1.00 70.50 302 ARG A C 1
ATOM 2190 O O . ARG A 1 302 ? 15.136 -6.555 -23.578 1.00 70.50 302 ARG A O 1
ATOM 2197 N N . ASN A 1 303 ? 14.013 -4.864 -22.595 1.00 63.56 303 ASN A N 1
ATOM 2198 C CA . ASN A 1 303 ? 15.141 -3.932 -22.529 1.00 63.56 303 ASN A CA 1
ATOM 2199 C C . ASN A 1 303 ? 15.784 -3.700 -23.905 1.00 63.56 303 ASN A C 1
ATOM 2201 O O . ASN A 1 303 ? 17.009 -3.696 -24.054 1.00 63.56 303 ASN A O 1
ATOM 2205 N N . VAL A 1 304 ? 14.941 -3.521 -24.921 1.00 78.88 304 VAL A N 1
ATOM 2206 C CA . VAL A 1 304 ? 15.384 -3.338 -26.300 1.00 78.88 304 VAL A CA 1
ATOM 2207 C C . VAL A 1 304 ? 16.027 -1.959 -26.409 1.00 78.88 304 VAL A C 1
ATOM 2209 O O . VAL A 1 304 ? 15.369 -0.925 -26.269 1.00 78.88 304 VAL A O 1
ATOM 2212 N N . ASN A 1 305 ? 17.343 -1.944 -26.608 1.00 81.94 305 ASN A N 1
ATOM 2213 C CA . ASN A 1 305 ? 18.134 -0.722 -26.684 1.00 81.94 305 ASN A CA 1
ATOM 2214 C C . ASN A 1 305 ? 18.134 -0.178 -28.113 1.00 81.94 305 ASN A C 1
ATOM 2216 O O . ASN A 1 305 ? 18.894 -0.639 -28.964 1.00 81.94 305 ASN A O 1
ATOM 2220 N N . VAL A 1 306 ? 17.352 0.868 -28.358 1.00 87.19 306 VAL A N 1
ATOM 2221 C CA . VAL A 1 306 ? 17.387 1.613 -29.617 1.00 87.19 306 VAL A CA 1
ATOM 2222 C C . VAL A 1 306 ? 18.478 2.674 -29.516 1.00 87.19 306 VAL A C 1
ATOM 2224 O O . VAL A 1 306 ? 18.360 3.649 -28.770 1.00 87.19 306 VAL A O 1
ATOM 2227 N N . THR A 1 307 ? 19.567 2.471 -30.257 1.00 87.31 307 THR A N 1
ATOM 2228 C CA . THR A 1 307 ? 20.697 3.405 -30.311 1.00 87.31 307 THR A CA 1
ATOM 2229 C C . THR A 1 307 ? 20.761 4.052 -31.685 1.00 87.31 307 THR A C 1
ATOM 2231 O O . THR A 1 307 ? 20.917 3.367 -32.691 1.00 87.31 307 THR A O 1
ATOM 2234 N N . VAL A 1 308 ? 20.691 5.380 -31.720 1.00 88.00 308 VAL A N 1
ATOM 2235 C CA . VAL A 1 308 ? 20.896 6.174 -32.932 1.00 88.00 308 VAL A CA 1
ATOM 2236 C C . VAL A 1 308 ? 22.237 6.877 -32.820 1.00 88.00 308 VAL A C 1
ATOM 2238 O O . VAL A 1 308 ? 22.479 7.616 -31.863 1.00 88.00 308 VAL A O 1
ATOM 2241 N N . THR A 1 309 ? 23.102 6.669 -33.807 1.00 89.00 309 THR A N 1
ATOM 2242 C CA . THR A 1 309 ? 24.386 7.360 -33.927 1.00 89.00 309 THR A CA 1
ATOM 2243 C C . THR A 1 309 ? 24.408 8.206 -35.192 1.00 89.00 309 THR A C 1
ATOM 2245 O O . THR A 1 309 ? 24.026 7.763 -36.272 1.00 89.00 309 THR A O 1
ATOM 2248 N N . LEU A 1 310 ? 24.863 9.449 -35.056 1.00 84.62 310 LEU A N 1
ATOM 2249 C CA . LEU A 1 310 ? 25.074 10.367 -36.166 1.00 84.62 310 LEU A CA 1
ATOM 2250 C C . LEU A 1 310 ? 26.546 10.769 -36.191 1.00 84.62 310 LEU A C 1
ATOM 2252 O O . LEU A 1 310 ? 27.033 11.417 -35.264 1.00 84.62 310 LEU A O 1
ATOM 2256 N N . THR A 1 311 ? 27.241 10.417 -37.267 1.00 85.06 311 THR A N 1
ATOM 2257 C CA . THR A 1 311 ? 28.643 10.789 -37.487 1.00 85.06 311 THR A CA 1
ATOM 2258 C C . THR A 1 311 ? 28.732 11.628 -38.752 1.00 85.06 311 THR A C 1
ATOM 2260 O O . THR A 1 311 ? 28.495 11.125 -39.847 1.00 85.06 311 THR A O 1
ATOM 2263 N N . ALA A 1 312 ? 29.074 12.907 -38.606 1.00 78.94 312 ALA A N 1
ATOM 2264 C CA . ALA A 1 312 ? 29.366 13.773 -39.743 1.00 78.94 312 ALA A CA 1
ATOM 2265 C C . ALA A 1 312 ? 30.877 13.758 -40.051 1.00 78.94 312 ALA A C 1
ATOM 2267 O O . ALA A 1 312 ? 31.682 13.634 -39.121 1.00 78.94 312 ALA A O 1
ATOM 2268 N N . PRO A 1 313 ? 31.291 13.898 -41.325 1.00 79.25 313 PRO A N 1
ATOM 2269 C CA . PRO A 1 313 ? 32.704 13.982 -41.687 1.00 79.25 313 PRO A CA 1
ATOM 2270 C C . PRO A 1 313 ? 33.427 15.077 -40.890 1.00 79.25 313 PRO A C 1
ATOM 2272 O O . PRO A 1 313 ? 32.999 16.228 -40.881 1.00 79.25 313 PRO A O 1
ATOM 2275 N N . GLY A 1 314 ? 34.513 14.714 -40.203 1.00 81.88 314 GLY A N 1
ATOM 2276 C CA . GLY A 1 314 ? 35.308 15.648 -39.394 1.00 81.88 314 GLY A CA 1
ATOM 2277 C C . GLY A 1 314 ? 34.667 16.103 -38.074 1.00 81.88 314 GLY A C 1
ATOM 2278 O O . GLY A 1 314 ? 35.246 16.948 -37.395 1.00 81.88 314 GLY A O 1
ATOM 2279 N N . ALA A 1 315 ? 33.510 15.557 -37.682 1.00 83.19 315 ALA A N 1
ATOM 2280 C CA . ALA A 1 315 ? 32.823 15.903 -36.437 1.00 83.19 315 ALA A CA 1
ATOM 2281 C C . ALA A 1 315 ? 32.799 14.737 -35.436 1.00 83.19 315 ALA A C 1
ATOM 2283 O O . ALA A 1 315 ? 32.951 13.570 -35.796 1.00 83.19 315 ALA A O 1
ATOM 2284 N N . LYS A 1 316 ? 32.568 15.056 -34.156 1.00 84.81 316 LYS A N 1
ATOM 2285 C CA . LYS A 1 316 ? 32.338 14.044 -33.115 1.00 84.81 316 LYS A CA 1
ATOM 2286 C C . LYS A 1 316 ? 30.979 13.370 -33.323 1.00 84.81 316 LYS A C 1
ATOM 2288 O O . LYS A 1 316 ? 29.992 14.048 -33.600 1.00 84.81 316 LYS A O 1
ATOM 2293 N N . THR A 1 317 ? 30.933 12.053 -33.140 1.00 87.00 317 THR A N 1
ATOM 2294 C CA . THR A 1 317 ? 29.695 11.269 -33.199 1.00 87.00 317 THR A CA 1
ATOM 2295 C C . THR A 1 317 ? 28.727 11.695 -32.100 1.00 87.00 317 THR A C 1
ATOM 2297 O O . THR A 1 317 ? 29.090 11.766 -30.926 1.00 87.00 317 THR A O 1
ATOM 2300 N N . ILE A 1 318 ? 27.477 11.932 -32.483 1.00 83.44 318 ILE A N 1
ATOM 2301 C CA . ILE A 1 318 ? 26.364 12.203 -31.574 1.00 83.44 318 ILE A CA 1
ATOM 2302 C C . ILE A 1 318 ? 25.598 10.896 -31.386 1.00 83.44 318 ILE A C 1
ATOM 2304 O O . ILE A 1 318 ? 25.342 10.188 -32.357 1.00 83.44 318 ILE A O 1
ATOM 2308 N N . THR A 1 319 ? 25.248 10.561 -30.145 1.00 85.94 319 THR A N 1
ATOM 2309 C CA . THR A 1 319 ? 24.516 9.330 -29.815 1.00 85.94 319 THR A CA 1
ATOM 2310 C C . THR A 1 319 ? 23.261 9.665 -29.024 1.00 85.94 319 THR A C 1
ATOM 2312 O O . THR A 1 319 ? 23.335 10.389 -28.034 1.00 85.94 319 THR A O 1
ATOM 2315 N N . ALA A 1 320 ? 22.131 9.096 -29.431 1.00 81.06 320 ALA A N 1
ATOM 2316 C CA . ALA A 1 320 ? 20.893 9.080 -28.668 1.00 81.06 320 ALA A CA 1
ATOM 2317 C C . ALA A 1 320 ? 20.519 7.629 -28.357 1.00 81.06 320 ALA A C 1
ATOM 2319 O O . ALA A 1 320 ? 20.702 6.740 -29.192 1.00 81.06 320 ALA A O 1
ATOM 2320 N N . LYS A 1 321 ? 20.014 7.384 -27.148 1.00 83.50 321 LYS A N 1
ATOM 2321 C CA . LYS A 1 321 ? 19.600 6.055 -26.695 1.00 83.50 321 LYS A CA 1
ATOM 2322 C C . LYS A 1 321 ? 18.197 6.122 -26.123 1.00 83.50 321 LYS A C 1
ATOM 2324 O O . LYS A 1 321 ? 17.889 7.041 -25.366 1.00 83.50 321 LYS A O 1
ATOM 2329 N N . LYS A 1 322 ? 17.378 5.134 -26.460 1.00 81.06 322 LYS A N 1
ATOM 2330 C CA . LYS A 1 322 ? 16.068 4.906 -25.857 1.00 81.06 322 LYS A CA 1
ATOM 2331 C C . LYS A 1 322 ? 15.912 3.419 -25.575 1.00 81.06 322 LYS A C 1
ATOM 2333 O O . LYS A 1 322 ? 16.292 2.595 -26.401 1.00 81.06 322 LYS A O 1
ATOM 2338 N N . VAL A 1 323 ? 15.366 3.093 -24.412 1.00 76.38 323 VAL A N 1
ATOM 2339 C CA . VAL A 1 323 ? 15.058 1.714 -24.029 1.00 76.38 323 VAL A CA 1
ATOM 2340 C C . VAL A 1 323 ? 13.563 1.497 -24.204 1.00 76.38 323 VAL A C 1
ATOM 2342 O O . VAL A 1 323 ? 12.766 2.311 -23.736 1.00 76.38 323 VAL A O 1
ATOM 2345 N N . VAL A 1 324 ? 13.193 0.422 -24.894 1.00 74.50 324 VAL A N 1
ATOM 2346 C CA . VAL A 1 324 ? 11.820 -0.084 -24.926 1.00 74.50 324 VAL A CA 1
ATOM 2347 C C . VAL A 1 324 ? 11.746 -1.261 -23.963 1.00 74.50 324 VAL A C 1
ATOM 2349 O O . VAL A 1 324 ? 12.482 -2.240 -24.099 1.00 74.50 324 VAL A O 1
ATOM 2352 N N . ASN A 1 325 ? 10.892 -1.133 -22.947 1.00 66.50 325 ASN A N 1
ATOM 2353 C CA . ASN A 1 325 ? 10.859 -2.061 -21.814 1.00 66.50 325 ASN A CA 1
ATOM 2354 C C . ASN A 1 325 ? 10.504 -3.485 -22.251 1.00 66.50 325 ASN A C 1
ATOM 2356 O O . ASN A 1 325 ? 11.120 -4.442 -21.783 1.00 66.50 325 ASN A O 1
ATOM 2360 N N . GLN A 1 326 ? 9.552 -3.618 -23.175 1.00 74.62 326 GLN A N 1
ATOM 2361 C CA . GLN A 1 326 ? 9.137 -4.895 -23.737 1.00 74.62 326 GLN A CA 1
ATOM 2362 C C . GLN A 1 326 ? 8.613 -4.711 -25.162 1.00 74.62 326 GLN A C 1
ATOM 2364 O O . GLN A 1 326 ? 7.950 -3.720 -25.447 1.00 74.62 326 GLN A O 1
ATOM 2369 N N . THR A 1 327 ? 8.875 -5.694 -26.016 1.00 74.94 327 THR A N 1
ATOM 2370 C CA . THR A 1 327 ? 8.232 -5.870 -27.321 1.00 74.94 327 THR A CA 1
ATOM 2371 C C . THR A 1 327 ? 7.686 -7.285 -27.408 1.00 74.94 327 THR A C 1
ATOM 2373 O O . THR A 1 327 ? 8.438 -8.248 -27.224 1.00 74.94 327 THR A O 1
ATOM 2376 N N . ASN A 1 328 ? 6.397 -7.441 -27.685 1.00 81.44 328 ASN A N 1
ATOM 2377 C CA . ASN A 1 328 ? 5.798 -8.758 -27.868 1.00 81.44 328 ASN A CA 1
ATOM 2378 C C . ASN A 1 328 ? 6.190 -9.352 -29.229 1.00 81.44 328 ASN A C 1
ATOM 2380 O O . ASN A 1 328 ? 6.567 -8.619 -30.141 1.00 81.44 328 ASN A O 1
ATOM 2384 N N . ALA A 1 329 ? 6.141 -10.676 -29.372 1.00 80.31 329 ALA A N 1
ATOM 2385 C CA . ALA A 1 329 ? 6.400 -11.332 -30.656 1.00 80.31 329 ALA A CA 1
ATOM 2386 C C . ALA A 1 329 ? 5.453 -10.789 -31.747 1.00 80.31 329 ALA A C 1
ATOM 2388 O O . ALA A 1 329 ? 4.235 -10.753 -31.554 1.00 80.31 329 ALA A O 1
ATOM 2389 N N . GLY A 1 330 ? 6.009 -10.342 -32.877 1.00 81.38 330 GLY A N 1
ATOM 2390 C CA . GLY A 1 330 ? 5.264 -9.740 -33.989 1.00 81.38 330 GLY A CA 1
ATOM 2391 C C . GLY A 1 330 ? 4.783 -8.300 -33.767 1.00 81.38 330 GLY A C 1
ATOM 2392 O O . GLY A 1 330 ? 4.118 -7.748 -34.642 1.00 81.38 330 GLY A O 1
ATOM 2393 N N . GLU A 1 331 ? 5.090 -7.679 -32.624 1.00 81.25 331 GLU A N 1
ATOM 2394 C CA . GLU A 1 331 ? 4.694 -6.299 -32.332 1.00 81.25 331 GLU A CA 1
ATOM 2395 C C . GLU A 1 331 ? 5.587 -5.286 -33.057 1.00 81.25 331 GLU A C 1
ATOM 2397 O O . GLU A 1 331 ? 6.815 -5.417 -33.065 1.00 81.25 331 GLU A O 1
ATOM 2402 N N . GLN A 1 332 ? 4.955 -4.251 -33.616 1.00 87.50 332 GLN A N 1
ATOM 2403 C CA . GLN A 1 332 ? 5.614 -3.072 -34.172 1.00 87.50 332 GLN A CA 1
ATOM 2404 C C . GLN A 1 332 ? 5.599 -1.931 -33.148 1.00 87.50 332 GLN A C 1
ATOM 2406 O O . GLN A 1 332 ? 4.560 -1.635 -32.556 1.00 87.50 332 GLN A O 1
ATOM 2411 N N . THR A 1 333 ? 6.744 -1.277 -32.960 1.00 77.19 333 THR A N 1
ATOM 2412 C CA . THR A 1 333 ? 6.956 -0.130 -32.060 1.00 77.19 333 THR A CA 1
ATOM 2413 C C . THR A 1 333 ? 7.578 1.030 -32.831 1.00 77.19 333 THR A C 1
ATOM 2415 O O . THR A 1 333 ? 7.157 2.185 -32.594 1.00 77.19 333 THR A O 1
#

Mean predicted aligned error: 17.72 Å

Sequence (333 aa):
MSFFDDDPTEITPPPRKPARPRRPAAESTATGSGGAPADKSQARTRQLIAAGVGIVLLLLIIFGVKGCLSSRAEGALKDYNRNVSAIVNDSDNQVAKPFFDLLGGGGAASATGGNDLQVQINQIRLAAEEDSKRAAELSVPGDMRSAQQNLELTLHLREEAITRVAELLPKAQGTGQGAETAVNEIAGEMQAFLASDVVYSQRTAPLIKQTLDDAGVTGQTIATSQSLPSYKWLAPKTIAAALGGSATPAGAVAPGTHGHQIDSTSIGSTELQPSPAANKVSAKPPVAVVVKFTNGGENNERNVNVTVTLTAPGAKTITAKKVVNQTNAGEQT

Secondary structure (DSSP, 8-state):
-------PPPP----------------------------HHHHHHHHHHHHHHHHHHHHHHHHHHHHHHHHHHHHHHHHHHHHHHHHHHHIIIIIIHHHHHHHTT-SGGGTS-HHHHHHHHHHHHHHHHHHHHHHHTS---GGGHHHHHHHHHHHHHHHHHHHHHHHHHHHHTS-SHHHHHHHHHHHHHHHHHHHHHHHIIIIIHHHHHHHHHHTT--SPPPPP------GGGGSHHHHHHHTT-----S-S--SS---EEEEEEEETTEEPPPTTSPP----PSS--EEEEEEE-SSS-EEEEEEEEEE--TTSPPEEEEEEEEEE-TT-B-

Radius of gyration: 41.52 Å; Cα contacts (8 Å, |Δi|>4): 364; chains: 1; bounding box: 94×63×139 Å

pLDDT: mean 80.0, std 18.71, range [34.88, 98.62]